Protein AF-0000000077148939 (afdb_homodimer)

Solvent-accessible surface area (backbone atoms only — not comparable to full-atom values): 14780 Å² total; per-residue (Å²): 127,73,69,66,64,51,70,53,71,45,79,27,87,76,60,80,64,61,59,71,65,68,74,44,65,43,68,52,93,79,34,81,40,77,51,80,54,68,68,51,52,50,46,49,51,53,50,45,66,69,47,58,86,68,47,52,97,61,48,42,86,57,39,23,32,40,38,37,40,41,23,37,61,55,56,91,89,57,48,72,72,34,72,33,43,56,78,61,36,60,67,37,54,46,49,60,51,51,52,46,40,43,74,64,34,46,27,80,47,70,25,22,42,19,28,40,36,42,34,33,25,21,14,83,71,23,19,39,37,41,33,38,36,58,56,131,126,74,64,67,61,51,70,52,71,46,80,28,87,77,60,81,65,60,60,72,63,69,69,44,66,46,70,52,94,79,33,81,41,76,52,80,53,68,69,51,51,49,45,47,51,51,51,45,66,69,46,58,86,69,47,53,95,61,48,43,84,58,41,23,33,40,37,36,40,41,22,36,59,55,55,91,90,57,48,71,73,34,70,33,44,57,78,62,35,59,66,37,55,45,50,60,51,51,51,48,40,40,74,63,33,46,29,78,47,71,26,22,43,19,28,39,36,43,33,32,25,22,14,82,70,24,19,39,37,41,35,36,36,60,56,132

InterPro domains:
  IPR008822 Holliday junction resolvase RusA-like [PF05866] (16-133)
  IPR036614 Holliday junction resolvase RusA-like superfamily [G3DSA:3.30.1330.70] (5-136)
  IPR036614 Holliday junction resolvase RusA-like superfamily [SSF103084] (6-135)

Organism: Ruminiclostridium cellulolyticum (strain ATCC 35319 / DSM 5812 / JCM 6584 / H10) (NCBI:txid394503)

Structure (mmCIF, N/CA/C/O backbone):
data_AF-0000000077148939-model_v1
#
loop_
_entity.id
_entity.type
_entity.pdbx_description
1 polymer 'Endodeoxyribonuclease RusA'
#
loop_
_atom_site.group_PDB
_atom_site.id
_atom_site.type_symbol
_atom_site.label_atom_id
_atom_site.label_alt_id
_atom_site.label_comp_id
_atom_site.label_asym_id
_atom_site.label_entity_id
_atom_site.label_seq_id
_atom_site.pdbx_PDB_ins_code
_atom_site.Cartn_x
_atom_site.Cartn_y
_atom_site.Cartn_z
_atom_site.occupancy
_atom_site.B_iso_or_equiv
_atom_site.auth_seq_id
_atom_site.auth_comp_id
_atom_site.auth_asym_id
_atom_site.auth_atom_id
_atom_site.pdbx_PDB_model_num
ATOM 1 N N . MET A 1 1 ? -15.375 -11.227 -22.984 1 35.09 1 MET A N 1
ATOM 2 C CA . MET A 1 1 ? -16.062 -10.875 -21.734 1 35.09 1 MET A CA 1
ATOM 3 C C . MET A 1 1 ? -15.625 -9.5 -21.25 1 35.09 1 MET A C 1
ATOM 5 O O . MET A 1 1 ? -14.445 -9.156 -21.328 1 35.09 1 MET A O 1
ATOM 9 N N . PHE A 1 2 ? -16.391 -8.539 -21.219 1 43.72 2 PHE A N 1
ATOM 10 C CA . PHE A 1 2 ? -16.062 -7.156 -20.891 1 43.72 2 PHE A CA 1
ATOM 11 C C . PHE A 1 2 ? -15.289 -7.09 -19.562 1 43.72 2 PHE A C 1
ATOM 13 O O . PHE A 1 2 ? -15.555 -7.867 -18.656 1 43.72 2 PHE A O 1
ATOM 20 N N . PRO A 1 3 ? -14.102 -6.52 -19.672 1 55.78 3 PRO A N 1
ATOM 21 C CA . PRO A 1 3 ? -13.398 -6.535 -18.391 1 55.78 3 PRO A CA 1
ATOM 22 C C . PRO A 1 3 ? -14.305 -6.211 -17.219 1 55.78 3 PRO A C 1
ATOM 24 O O . PRO A 1 3 ? -15.086 -5.254 -17.281 1 55.78 3 PRO A O 1
ATOM 27 N N . VAL A 1 4 ? -14.781 -7.203 -16.469 1 59.09 4 VAL A N 1
ATOM 28 C CA . VAL A 1 4 ? -15.602 -6.957 -15.281 1 59.09 4 VAL A CA 1
ATOM 29 C C . VAL A 1 4 ? -14.992 -5.832 -14.453 1 59.09 4 VAL A C 1
ATOM 31 O O . VAL A 1 4 ? -13.812 -5.875 -14.102 1 59.09 4 VAL A O 1
ATOM 34 N N . LYS A 1 5 ? -15.57 -4.633 -14.633 1 85.69 5 LYS A N 1
ATOM 35 C CA . LYS A 1 5 ? -15.109 -3.496 -13.844 1 85.69 5 LYS A CA 1
ATOM 36 C C . LYS A 1 5 ? -16.078 -3.199 -12.695 1 85.69 5 LYS A C 1
ATOM 38 O O . LYS A 1 5 ? -17.297 -3.211 -12.883 1 85.69 5 LYS A O 1
ATOM 43 N N . THR A 1 6 ? -15.633 -3.338 -11.453 1 92.88 6 THR A N 1
ATOM 44 C CA . THR A 1 6 ? -16.328 -2.885 -10.25 1 92.88 6 THR A CA 1
ATOM 45 C C . THR A 1 6 ? -15.898 -1.469 -9.875 1 92.88 6 THR A C 1
ATOM 47 O O . THR A 1 6 ? -14.703 -1.204 -9.703 1 92.88 6 THR A O 1
ATOM 50 N N . GLU A 1 7 ? -16.875 -0.587 -9.914 1 96.56 7 GLU A N 1
ATOM 51 C CA . GLU A 1 7 ? -16.562 0.793 -9.555 1 96.56 7 GLU A CA 1
ATOM 52 C C . GLU A 1 7 ? -17.703 1.414 -8.742 1 96.56 7 GLU A C 1
ATOM 54 O O . GLU A 1 7 ? -18.875 1.328 -9.133 1 96.56 7 GLU A O 1
ATOM 59 N N . PHE A 1 8 ? -17.344 1.984 -7.633 1 97.81 8 PHE A N 1
ATOM 60 C CA . PHE A 1 8 ? -18.359 2.6 -6.789 1 97.81 8 PHE A CA 1
ATOM 61 C C . PHE A 1 8 ? -17.734 3.59 -5.816 1 97.81 8 PHE A C 1
ATOM 63 O O . PHE A 1 8 ? -16.516 3.631 -5.668 1 97.81 8 PHE A O 1
ATOM 70 N N . PHE A 1 9 ? -18.594 4.43 -5.258 1 97.75 9 PHE A N 1
ATOM 71 C CA . PHE A 1 9 ? -18.219 5.375 -4.211 1 97.75 9 PHE A CA 1
ATOM 72 C C . PHE A 1 9 ? -18.969 5.074 -2.92 1 97.75 9 PHE A C 1
ATOM 74 O O . PHE A 1 9 ? -20.188 4.887 -2.932 1 97.75 9 PHE A O 1
ATOM 81 N N . LEU A 1 10 ? -18.234 4.977 -1.835 1 97.19 10 LEU A N 1
ATOM 82 C CA . LEU A 1 10 ? -18.797 4.797 -0.499 1 97.19 10 LEU A CA 1
ATOM 83 C C . LEU A 1 10 ? -18.828 6.117 0.258 1 97.19 10 LEU A C 1
ATOM 85 O O . LEU A 1 10 ? -17.844 6.516 0.88 1 97.19 10 LEU A O 1
ATOM 89 N N . PRO A 1 11 ? -20.031 6.762 0.153 1 95.31 11 PRO A N 1
ATOM 90 C CA . PRO A 1 11 ? -20.094 7.957 0.996 1 95.31 11 PRO A CA 1
ATOM 91 C C . PRO A 1 11 ? -19.969 7.637 2.484 1 95.31 11 PRO A C 1
ATOM 93 O O . PRO A 1 11 ? -20.562 6.668 2.963 1 95.31 11 PRO A O 1
ATOM 96 N N . MET A 1 12 ? -19.125 8.336 3.158 1 93.75 12 MET A N 1
ATOM 97 C CA . MET A 1 12 ? -18.875 8.156 4.586 1 93.75 12 MET A CA 1
ATOM 98 C C . MET A 1 12 ? -18.5 9.477 5.25 1 93.75 12 MET A C 1
ATOM 100 O O . MET A 1 12 ? -17.469 10.07 4.918 1 93.75 12 MET A O 1
ATOM 104 N N . LYS A 1 13 ? -19.281 9.789 6.195 1 89.38 13 LYS A N 1
ATOM 105 C CA . LYS A 1 13 ? -18.953 11.039 6.879 1 89.38 13 LYS A CA 1
ATOM 106 C C . LYS A 1 13 ? -17.625 10.945 7.617 1 89.38 13 LYS A C 1
ATOM 108 O O . LYS A 1 13 ? -16.812 11.867 7.562 1 89.38 13 LYS A O 1
ATOM 113 N N . LYS A 1 14 ? -17.469 9.875 8.305 1 92.06 14 LYS A N 1
ATOM 114 C CA . LYS A 1 14 ? -16.203 9.625 9.008 1 92.06 14 LYS A CA 1
ATOM 115 C C . LYS A 1 14 ? -15.422 8.508 8.336 1 92.06 14 LYS A C 1
ATOM 117 O O . LYS A 1 14 ? -15.695 7.328 8.555 1 92.06 14 LYS A O 1
ATOM 122 N N . VAL A 1 15 ? -14.445 8.867 7.543 1 93.62 15 VAL A N 1
ATOM 123 C CA . VAL A 1 15 ? -13.578 7.914 6.859 1 93.62 15 VAL A CA 1
ATOM 124 C C . VAL A 1 15 ? -12.609 7.281 7.859 1 93.62 15 VAL A C 1
ATOM 126 O O . VAL A 1 15 ? -11.984 7.98 8.656 1 93.62 15 VAL A O 1
ATOM 129 N N . PRO A 1 16 ? -12.523 5.984 7.852 1 89.56 16 PRO A N 1
ATOM 130 C CA . PRO A 1 16 ? -11.625 5.336 8.812 1 89.56 16 PRO A CA 1
ATOM 131 C C . PRO A 1 16 ? -10.18 5.793 8.672 1 89.56 16 PRO A C 1
ATOM 133 O O . PRO A 1 16 ? -9.688 5.961 7.551 1 89.56 16 PRO A O 1
ATOM 136 N N . THR A 1 17 ? -9.531 6.027 9.781 1 85.69 17 THR A N 1
ATOM 137 C CA . THR A 1 17 ? -8.133 6.465 9.812 1 85.69 17 THR A CA 1
ATOM 138 C C . THR A 1 17 ? -7.289 5.504 10.641 1 85.69 17 THR A C 1
ATOM 140 O O . THR A 1 17 ? -6.152 5.824 10.992 1 85.69 17 THR A O 1
ATOM 143 N N . VAL A 1 18 ? -7.723 4.355 10.883 1 75.62 18 VAL A N 1
ATOM 144 C CA . VAL A 1 18 ? -7.055 3.447 11.805 1 75.62 18 VAL A CA 1
ATOM 145 C C . VAL A 1 18 ? -5.727 2.984 11.211 1 75.62 18 VAL A C 1
ATOM 147 O O . VAL A 1 18 ? -5.602 2.846 9.992 1 75.62 18 VAL A O 1
ATOM 150 N N . THR A 1 19 ? -4.801 3.045 12.016 1 70.19 19 THR A N 1
ATOM 151 C CA . THR A 1 19 ? -3.461 2.568 11.695 1 70.19 19 THR A CA 1
ATOM 152 C C . THR A 1 19 ? -3.256 1.145 12.203 1 70.19 19 THR A C 1
ATOM 154 O O . THR A 1 19 ? -3.842 0.751 13.219 1 70.19 19 THR A O 1
ATOM 157 N N . HIS A 1 20 ? -2.865 0.444 11.18 1 60.31 20 HIS A N 1
ATOM 158 C CA . HIS A 1 20 ? -2.535 -0.903 11.633 1 60.31 20 HIS A CA 1
ATOM 159 C C . HIS A 1 20 ? -1.427 -0.876 12.68 1 60.31 20 HIS A C 1
ATOM 161 O O . HIS A 1 20 ? -0.279 -0.552 12.367 1 60.31 20 HIS A O 1
ATOM 167 N N . GLN A 1 21 ? -2.004 -0.172 13.898 1 56.34 21 GLN A N 1
ATOM 168 C CA . GLN A 1 21 ? -0.976 -0.317 14.922 1 56.34 21 GLN A CA 1
ATOM 169 C C . GLN A 1 21 ? -0.432 -1.743 14.961 1 56.34 21 GLN A C 1
ATOM 171 O O . GLN A 1 21 ? -1.2 -2.707 14.938 1 56.34 21 GLN A O 1
ATOM 176 N N . GLU A 1 22 ? 0.703 -1.97 14.242 1 54.03 22 GLU A N 1
ATOM 177 C CA . GLU A 1 22 ? 1.223 -3.332 14.32 1 54.03 22 GLU A CA 1
ATOM 178 C C . GLU A 1 22 ? 0.602 -4.094 15.492 1 54.03 22 GLU A C 1
ATOM 180 O O . GLU A 1 22 ? 0.014 -3.486 16.391 1 54.03 22 GLU A O 1
ATOM 185 N N . LYS A 1 23 ? 1.243 -4.977 16.344 1 53.66 23 LYS A N 1
ATOM 186 C CA . LYS A 1 23 ? 0.92 -6.09 17.219 1 53.66 23 LYS A CA 1
ATOM 187 C C . LYS A 1 23 ? 0.614 -5.598 18.641 1 53.66 23 LYS A C 1
ATOM 189 O O . LYS A 1 23 ? 1.429 -4.906 19.25 1 53.66 23 LYS A O 1
ATOM 194 N N . GLN A 1 24 ? -0.869 -5.203 18.734 1 73.5 24 GLN A N 1
ATOM 195 C CA . GLN A 1 24 ? -1.046 -5.211 20.188 1 73.5 24 GLN A CA 1
ATOM 196 C C . GLN A 1 24 ? -0.757 -6.59 20.766 1 73.5 24 GLN A C 1
ATOM 198 O O . GLN A 1 24 ? -1.241 -7.602 20.25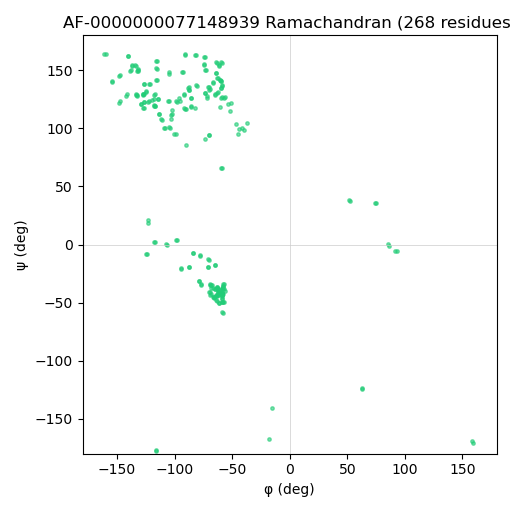 1 73.5 24 GLN A O 1
ATOM 203 N N . VAL A 1 25 ? 0.236 -6.488 21.578 1 80.38 25 VAL A N 1
ATOM 204 C CA . VAL A 1 25 ? 0.675 -7.754 22.156 1 80.38 25 VAL A CA 1
ATOM 205 C C . VAL A 1 25 ? 0.618 -7.672 23.688 1 80.38 25 VAL A C 1
ATOM 207 O O . VAL A 1 25 ? 0.997 -6.656 24.266 1 80.38 25 VAL A O 1
ATOM 210 N N . LYS A 1 26 ? -0.094 -8.539 24.297 1 81.94 26 LYS A N 1
ATOM 211 C CA . LYS A 1 26 ? -0.053 -8.711 25.734 1 81.94 26 LYS A CA 1
ATOM 212 C C . LYS A 1 26 ? 0.502 -10.086 26.125 1 81.94 26 LYS A C 1
ATOM 214 O O . LYS A 1 26 ? 0.492 -11.008 25.297 1 81.94 26 LYS A O 1
ATOM 219 N N . VAL A 1 27 ? 1.123 -10.078 27.312 1 85.31 27 VAL A N 1
ATOM 220 C CA . VAL A 1 27 ? 1.643 -11.352 27.781 1 85.31 27 VAL A CA 1
ATOM 221 C C . VAL A 1 27 ? 0.582 -12.062 28.609 1 85.31 27 VAL A C 1
ATOM 223 O O . VAL A 1 27 ? 0.079 -11.508 29.594 1 85.31 27 VAL A O 1
ATOM 226 N N . VAL A 1 28 ? 0.206 -13.18 28.062 1 89.25 28 VAL A N 1
ATOM 227 C CA . VAL A 1 28 ? -0.736 -14.016 28.797 1 89.25 28 VAL A CA 1
ATOM 228 C C . VAL A 1 28 ? -0.088 -15.359 29.125 1 89.25 28 VAL A C 1
ATOM 230 O O . VAL A 1 28 ? 0.243 -16.125 28.219 1 89.25 28 VAL A O 1
ATOM 233 N N . ASN A 1 29 ? -0.046 -15.508 30.359 1 90.81 29 ASN A N 1
ATOM 234 C CA . ASN A 1 29 ? 0.57 -16.75 30.797 1 90.81 29 ASN A CA 1
ATOM 235 C C . ASN A 1 29 ? 1.948 -16.953 30.172 1 90.81 29 ASN A C 1
ATOM 237 O O . ASN A 1 29 ? 2.25 -18.031 29.656 1 90.81 29 ASN A O 1
ATOM 241 N N . GLY A 1 30 ? 2.686 -15.977 30.016 1 85.19 30 GLY A N 1
ATOM 242 C CA . GLY A 1 30 ? 4.07 -16.031 29.562 1 85.19 30 GLY A CA 1
ATOM 243 C C . GLY A 1 30 ? 4.211 -16.062 28.062 1 85.19 30 GLY A C 1
ATOM 244 O O . GLY A 1 30 ? 5.324 -16.156 27.531 1 85.19 30 GLY A O 1
ATOM 245 N N . LYS A 1 31 ? 3.076 -16.031 27.484 1 87.62 31 LYS A N 1
ATOM 246 C CA . LYS A 1 31 ? 3.117 -16.094 26.031 1 87.62 31 LYS A CA 1
ATOM 247 C C . LYS A 1 31 ? 2.562 -14.812 25.422 1 87.62 31 LYS A C 1
ATOM 249 O O . LYS A 1 31 ? 1.593 -14.242 25.922 1 87.62 31 LYS A O 1
ATOM 254 N N . PRO A 1 32 ? 3.189 -14.406 24.375 1 82.88 32 PRO A N 1
ATOM 255 C CA . PRO A 1 32 ? 2.643 -13.219 23.703 1 82.88 32 PRO A CA 1
ATOM 256 C C . PRO A 1 32 ? 1.335 -13.508 22.969 1 82.88 32 PRO A C 1
ATOM 258 O O . PRO A 1 32 ? 1.234 -14.508 22.25 1 82.88 32 PRO A O 1
ATOM 261 N N . VAL A 1 33 ? 0.344 -12.711 23.297 1 82.62 33 VAL A N 1
ATOM 262 C CA . VAL A 1 33 ? -0.95 -12.852 22.625 1 82.62 33 VAL A CA 1
ATOM 263 C C . VAL A 1 33 ? -1.293 -11.57 21.875 1 82.62 33 VAL A C 1
ATOM 265 O O . VAL A 1 33 ? -1.323 -10.484 22.469 1 82.62 33 VAL A O 1
ATOM 268 N N . PHE A 1 34 ? -1.548 -11.844 20.547 1 81.12 34 PHE A N 1
ATOM 269 C CA . PHE A 1 34 ? -1.912 -10.711 19.703 1 81.12 34 PHE A CA 1
ATOM 270 C C . PHE A 1 34 ? -3.416 -10.461 19.75 1 81.12 34 PHE A C 1
ATOM 272 O O . PHE A 1 34 ? -4.203 -11.414 19.766 1 81.12 34 PHE A O 1
ATOM 279 N N . TYR A 1 35 ? -3.736 -9.109 19.891 1 83.75 35 TYR A N 1
ATOM 280 C CA . TYR A 1 35 ? -5.156 -8.781 19.844 1 83.75 35 TYR A CA 1
ATOM 281 C C . TYR A 1 35 ? -5.398 -7.516 19.031 1 83.75 35 TYR A C 1
ATOM 283 O O . TYR A 1 35 ? -4.516 -6.66 18.938 1 83.75 35 TYR A O 1
ATOM 291 N N . GLU A 1 36 ? -6.59 -7.434 18.375 1 83.5 36 GLU A N 1
ATOM 292 C CA . GLU A 1 36 ? -6.992 -6.258 17.609 1 83.5 36 GLU A CA 1
ATOM 293 C C . GLU A 1 36 ? -7.648 -5.211 18.5 1 83.5 36 GLU A C 1
ATOM 295 O O . GLU A 1 36 ? -8.594 -5.516 19.234 1 83.5 36 GLU A O 1
ATOM 300 N N . PRO A 1 37 ? -7.121 -4.062 18.422 1 85.94 37 PRO A N 1
ATOM 301 C CA . PRO A 1 37 ? -7.766 -2.996 19.203 1 85.94 37 PRO A CA 1
ATOM 302 C C . PRO A 1 37 ? -9.211 -2.746 18.766 1 85.94 37 PRO A C 1
ATOM 304 O O . PRO A 1 37 ? -9.578 -3.033 17.625 1 85.94 37 PRO A O 1
ATOM 307 N N . ASP A 1 38 ? -10 -2.232 19.734 1 87.75 38 ASP A N 1
ATOM 308 C CA . ASP A 1 38 ? -11.422 -2.008 19.484 1 87.75 38 ASP A CA 1
ATOM 309 C C . ASP A 1 38 ? -11.641 -1.057 18.312 1 87.75 38 ASP A C 1
ATOM 311 O O . ASP A 1 38 ? -12.57 -1.235 17.531 1 87.75 38 ASP A O 1
ATOM 315 N N . LYS A 1 39 ? -10.797 -0.073 18.203 1 88.12 39 LYS A N 1
ATOM 316 C CA . LYS A 1 39 ? -10.938 0.888 17.125 1 88.12 39 LYS A CA 1
ATOM 317 C C . LYS A 1 39 ? -10.758 0.213 15.766 1 88.12 39 LYS A C 1
ATOM 319 O O . LYS A 1 39 ? -11.445 0.556 14.797 1 88.12 39 LYS A O 1
ATOM 324 N N . LEU A 1 40 ? -9.883 -0.691 15.742 1 89.75 40 LEU A N 1
ATOM 325 C CA . LEU A 1 40 ? -9.633 -1.429 14.508 1 89.75 40 LEU A CA 1
ATOM 326 C C . LEU A 1 40 ? -10.82 -2.328 14.172 1 89.75 40 LEU A C 1
ATOM 328 O O . LEU A 1 40 ? -11.227 -2.406 13.008 1 89.75 40 LEU A O 1
ATOM 332 N N . LYS A 1 41 ? -11.305 -2.949 15.125 1 91.19 41 LYS A N 1
ATOM 333 C CA . LYS A 1 41 ? -12.484 -3.791 14.938 1 91.19 41 LYS A CA 1
ATOM 334 C C . LYS A 1 41 ? -13.664 -2.977 14.406 1 91.19 41 LYS A C 1
ATOM 336 O O . LYS A 1 41 ? -14.383 -3.43 13.516 1 91.19 41 LYS A O 1
ATOM 341 N N . ALA A 1 42 ? -13.812 -1.893 14.961 1 92.81 42 ALA A N 1
ATOM 342 C CA . ALA A 1 42 ? -14.914 -1.023 14.547 1 92.81 42 ALA A CA 1
ATOM 343 C C . ALA A 1 42 ? -14.734 -0.566 13.102 1 92.81 42 ALA A C 1
ATOM 345 O O . ALA A 1 42 ? -15.695 -0.524 12.328 1 92.81 42 ALA A O 1
ATOM 346 N N . ALA A 1 43 ? -13.547 -0.178 12.711 1 93.12 43 ALA A N 1
ATOM 347 C CA . ALA A 1 43 ? -13.25 0.229 11.336 1 93.12 43 ALA A CA 1
ATOM 348 C C . ALA A 1 43 ? -13.516 -0.91 10.359 1 93.12 43 ALA A C 1
ATOM 350 O O . ALA A 1 43 ? -14.078 -0.695 9.289 1 93.12 43 ALA A O 1
ATOM 351 N N . ARG A 1 44 ? -13.117 -2.053 10.812 1 94.44 44 ARG A N 1
ATOM 352 C CA . ARG A 1 44 ? -13.359 -3.236 10 1 94.44 44 ARG A CA 1
ATOM 353 C C . ARG A 1 44 ? -14.852 -3.455 9.781 1 94.44 44 ARG A C 1
ATOM 355 O O . ARG A 1 44 ? -15.297 -3.656 8.648 1 94.44 44 ARG A O 1
ATOM 362 N N . ALA A 1 45 ? -15.555 -3.426 10.859 1 95.44 45 ALA A N 1
ATOM 363 C CA . ALA A 1 45 ? -17 -3.637 10.789 1 95.44 45 ALA A CA 1
ATOM 364 C C . ALA A 1 45 ? -17.656 -2.598 9.891 1 95.44 45 ALA A C 1
ATOM 366 O O . ALA A 1 45 ? -18.547 -2.926 9.094 1 95.44 45 ALA A O 1
ATOM 367 N N . LYS A 1 46 ? -17.25 -1.428 9.992 1 95.31 46 LYS A N 1
ATOM 368 C CA . LYS A 1 46 ? -17.812 -0.342 9.188 1 95.31 46 LYS A CA 1
ATOM 369 C C . LYS A 1 46 ? -17.531 -0.572 7.703 1 95.31 46 LYS A C 1
ATOM 371 O O . LYS A 1 46 ? -18.453 -0.455 6.879 1 95.31 46 LYS A O 1
ATOM 376 N N . LEU A 1 47 ? -16.328 -0.887 7.363 1 96.38 47 LEU A N 1
ATOM 377 C CA . LEU A 1 47 ? -15.977 -1.146 5.969 1 96.38 47 LEU A CA 1
ATOM 378 C C . LEU A 1 47 ? -16.75 -2.344 5.426 1 96.38 47 LEU A C 1
ATOM 380 O O . LEU A 1 47 ? -17.25 -2.307 4.301 1 96.38 47 LEU A O 1
ATOM 384 N N . GLN A 1 48 ? -16.812 -3.346 6.27 1 97.31 48 GLN A N 1
ATOM 385 C CA . GLN A 1 48 ? -17.531 -4.543 5.848 1 97.31 48 GLN A CA 1
ATOM 386 C C . GLN A 1 48 ? -18.984 -4.215 5.504 1 97.31 48 GLN A C 1
ATOM 388 O O . GLN A 1 48 ? -19.5 -4.645 4.469 1 97.31 48 GLN A O 1
ATOM 393 N N . ALA A 1 49 ? -19.594 -3.473 6.363 1 96.75 49 ALA A N 1
ATOM 394 C CA . ALA A 1 49 ? -21 -3.129 6.172 1 96.75 49 ALA A CA 1
ATOM 395 C C . ALA A 1 49 ? -21.203 -2.322 4.895 1 96.75 49 ALA A C 1
ATOM 397 O O . ALA A 1 49 ? -22.156 -2.561 4.145 1 96.75 49 ALA A O 1
ATOM 398 N N . HIS A 1 50 ? -20.328 -1.441 4.57 1 96.38 50 HIS A N 1
ATOM 399 C CA . HIS A 1 50 ? -20.469 -0.558 3.418 1 96.38 50 HIS A CA 1
ATOM 400 C C . HIS A 1 50 ? -20.125 -1.282 2.123 1 96.38 50 HIS A C 1
ATOM 402 O O . HIS A 1 50 ? -20.672 -0.984 1.067 1 96.38 50 HIS A O 1
ATOM 408 N N . LEU A 1 51 ? -19.219 -2.227 2.18 1 97.44 51 LEU A N 1
ATOM 409 C CA . LEU A 1 51 ? -18.688 -2.869 0.984 1 97.44 51 LEU A CA 1
ATOM 410 C C . LEU A 1 51 ? -19.547 -4.055 0.57 1 97.44 51 LEU A C 1
ATOM 412 O O . LEU A 1 51 ? -19.5 -4.496 -0.58 1 97.44 5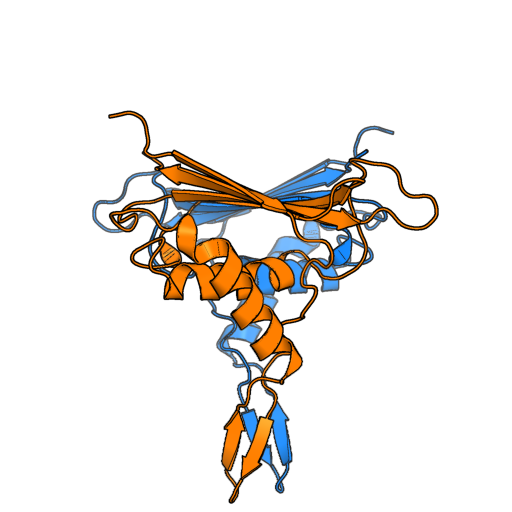1 LEU A O 1
ATOM 416 N N . ALA A 1 52 ? -20.328 -4.574 1.437 1 96.88 52 ALA A N 1
ATOM 417 C CA . ALA A 1 52 ? -21.047 -5.84 1.261 1 96.88 52 ALA A CA 1
ATOM 418 C C . ALA A 1 52 ? -21.906 -5.816 0.006 1 96.88 52 ALA A C 1
ATOM 420 O O . ALA A 1 52 ? -21.984 -6.801 -0.729 1 96.88 52 ALA A O 1
ATOM 421 N N . LYS A 1 53 ? -22.531 -4.746 -0.276 1 95.69 53 LYS A N 1
ATOM 422 C CA . LYS A 1 53 ? -23.5 -4.68 -1.367 1 95.69 53 LYS A CA 1
ATOM 423 C C . LYS A 1 53 ? -22.797 -4.59 -2.719 1 95.69 53 LYS A C 1
ATOM 425 O O . LYS A 1 53 ? -23.438 -4.719 -3.766 1 95.69 53 LYS A O 1
ATOM 430 N N . TYR A 1 54 ? -21.531 -4.398 -2.717 1 96.69 54 TYR A N 1
ATOM 431 C CA . TYR A 1 54 ? -20.812 -4.207 -3.971 1 96.69 54 TYR A CA 1
ATOM 432 C C . TYR A 1 54 ? -19.984 -5.441 -4.316 1 96.69 54 TYR A C 1
ATOM 434 O O . TYR A 1 54 ? -19.266 -5.449 -5.316 1 96.69 54 TYR A O 1
ATOM 442 N N . VAL A 1 55 ? -20.031 -6.438 -3.482 1 96.44 55 VAL A N 1
ATOM 443 C CA . VAL A 1 55 ? -19.281 -7.664 -3.729 1 96.44 55 VAL A CA 1
ATOM 444 C C . VAL A 1 55 ? -19.719 -8.281 -5.055 1 96.44 55 VAL A C 1
ATOM 446 O O . VAL A 1 55 ? -20.922 -8.445 -5.305 1 96.44 55 VAL A O 1
ATOM 449 N N . PRO A 1 56 ? -18.797 -8.547 -5.922 1 95.62 56 PRO A N 1
ATOM 450 C CA . PRO A 1 56 ? -19.188 -9.164 -7.191 1 95.62 56 PRO A CA 1
ATOM 451 C C . PRO A 1 56 ? -19.781 -10.562 -7.012 1 95.62 56 PRO A C 1
ATOM 453 O O . PRO A 1 56 ? -19.516 -11.227 -6.008 1 95.62 56 PRO A O 1
ATOM 456 N N . ASP A 1 57 ? -20.562 -10.984 -7.992 1 94.56 57 ASP A N 1
ATOM 457 C CA . ASP A 1 57 ? -21.188 -12.305 -7.953 1 94.56 57 ASP A CA 1
ATOM 458 C C . ASP A 1 57 ? -20.125 -13.398 -7.859 1 94.56 57 ASP A C 1
ATOM 460 O O . ASP A 1 57 ? -20.281 -14.375 -7.121 1 94.56 57 ASP A O 1
ATOM 464 N N . LYS A 1 58 ? -19.078 -13.195 -8.648 1 95.62 58 LYS A N 1
ATOM 465 C CA . LYS A 1 58 ? -17.922 -14.086 -8.586 1 95.62 58 LYS A CA 1
ATOM 466 C C . LYS A 1 58 ? -16.656 -13.312 -8.273 1 95.62 58 LYS A C 1
ATOM 468 O O . LYS A 1 58 ? -16.422 -12.227 -8.82 1 95.62 58 LYS A O 1
ATOM 473 N N . PRO A 1 59 ? -15.82 -13.898 -7.398 1 97.12 59 PRO A N 1
ATOM 474 C CA . PRO A 1 59 ? -14.555 -13.219 -7.113 1 97.12 59 PRO A CA 1
ATOM 475 C C . PRO A 1 59 ? -13.648 -13.125 -8.336 1 97.12 59 PRO A C 1
ATOM 477 O O . PRO A 1 59 ? -13.734 -13.969 -9.234 1 97.12 59 PRO A O 1
ATOM 480 N N . TYR A 1 60 ? -12.922 -12.102 -8.391 1 96.88 60 TYR A N 1
ATOM 481 C CA . TYR A 1 60 ? -11.883 -12.023 -9.406 1 96.88 60 TYR A CA 1
ATOM 482 C C . TYR A 1 60 ? -10.875 -13.156 -9.234 1 96.88 60 TYR A C 1
ATOM 484 O O . TYR A 1 60 ? -10.5 -13.5 -8.117 1 96.88 60 TYR A O 1
ATOM 492 N N . THR A 1 61 ? -10.398 -13.727 -10.336 1 96.62 61 THR A N 1
ATOM 493 C CA . THR A 1 61 ? -9.484 -14.867 -10.25 1 96.62 61 THR A CA 1
ATOM 494 C C . THR A 1 61 ? -8.188 -14.578 -11 1 96.62 61 THR A C 1
ATOM 496 O O . THR A 1 61 ? -7.254 -15.383 -10.969 1 96.62 61 THR A O 1
ATOM 499 N N . GLY A 1 62 ? -8.07 -13.508 -11.734 1 96.31 62 GLY A N 1
ATOM 500 C CA . GLY A 1 62 ? -6.871 -13.07 -12.438 1 96.31 62 GLY A CA 1
ATOM 501 C C . GLY A 1 62 ? -6.332 -11.75 -11.93 1 96.31 62 GLY A C 1
ATOM 502 O O . GLY A 1 62 ? -6.84 -11.203 -10.945 1 96.31 62 GLY A O 1
ATOM 503 N N . PRO A 1 63 ? -5.324 -11.305 -12.547 1 97.44 63 PRO A N 1
ATOM 504 C CA . PRO A 1 63 ? -4.734 -10.039 -12.102 1 97.44 63 PRO A CA 1
ATOM 505 C C . PRO A 1 63 ? -5.719 -8.875 -12.172 1 97.44 63 PRO A C 1
ATOM 507 O O . PRO A 1 63 ? -6.496 -8.773 -13.125 1 97.44 63 PRO A O 1
ATOM 510 N N . VAL A 1 64 ? -5.652 -8.023 -11.156 1 98.12 64 VAL A N 1
ATOM 511 C CA . VAL A 1 64 ? -6.547 -6.871 -11.156 1 98.12 64 VAL A CA 1
ATOM 512 C C . VAL A 1 64 ? -5.762 -5.613 -10.797 1 98.12 64 VAL A C 1
ATOM 514 O O . VAL A 1 64 ? -4.695 -5.691 -10.18 1 98.12 64 VAL A O 1
ATOM 517 N N . ARG A 1 65 ? -6.301 -4.535 -11.273 1 98.31 65 ARG A N 1
ATOM 518 C CA . ARG A 1 65 ? -5.93 -3.219 -10.766 1 98.31 65 ARG A CA 1
ATOM 519 C C . ARG A 1 65 ? -6.949 -2.721 -9.742 1 98.31 65 ARG A C 1
ATOM 521 O O . ARG A 1 65 ? -8.148 -2.697 -10.023 1 98.31 65 ARG A O 1
ATOM 528 N N . LEU A 1 66 ? -6.477 -2.414 -8.57 1 98.38 66 LEU A N 1
ATOM 529 C CA . LEU A 1 66 ? -7.293 -1.781 -7.539 1 98.38 66 LEU A CA 1
ATOM 530 C C . LEU A 1 66 ? -6.973 -0.294 -7.43 1 98.38 66 LEU A C 1
ATOM 532 O O . LEU A 1 66 ? -5.863 0.08 -7.039 1 98.38 66 LEU A O 1
ATOM 536 N N . MET A 1 67 ? -7.875 0.563 -7.801 1 98.56 67 MET A N 1
ATOM 537 C CA . MET A 1 67 ? -7.75 2.006 -7.613 1 98.56 67 MET A CA 1
ATOM 538 C C . MET A 1 67 ? -8.641 2.484 -6.469 1 98.56 67 MET A C 1
ATOM 540 O O . MET A 1 67 ? -9.844 2.232 -6.469 1 98.56 67 MET A O 1
ATOM 544 N N . VAL A 1 68 ? -8.023 3.121 -5.504 1 98.5 68 VAL A N 1
ATOM 545 C CA . VAL A 1 68 ? -8.766 3.633 -4.359 1 98.5 68 VAL A CA 1
ATOM 546 C C . VAL A 1 68 ? -8.453 5.113 -4.156 1 98.5 68 VAL A C 1
ATOM 548 O O . VAL A 1 68 ? -7.281 5.512 -4.148 1 98.5 68 VAL A O 1
ATOM 551 N N . LYS A 1 69 ? -9.477 5.922 -4.043 1 98.62 69 LYS A N 1
ATOM 552 C CA . LYS A 1 69 ? -9.336 7.316 -3.629 1 98.62 69 LYS A CA 1
ATOM 553 C C . LYS A 1 69 ? -9.984 7.555 -2.27 1 98.62 69 LYS A C 1
ATOM 555 O O . LYS A 1 69 ? -11.203 7.402 -2.119 1 98.62 69 LYS A O 1
ATOM 560 N N . TRP A 1 70 ? -9.18 7.82 -1.33 1 98.25 70 TRP A N 1
ATOM 561 C CA . TRP A 1 70 ? -9.656 8.172 0.004 1 98.25 70 TRP A CA 1
ATOM 562 C C . TRP A 1 70 ? -9.953 9.664 0.102 1 98.25 70 TRP A C 1
ATOM 564 O O . TRP A 1 70 ? -9.047 10.492 -0.035 1 98.25 70 TRP A O 1
ATOM 574 N N . CYS A 1 71 ? -11.125 9.984 0.363 1 98.44 71 CYS A N 1
ATOM 575 C CA . CYS A 1 71 ? -11.562 11.375 0.428 1 98.44 71 CYS A CA 1
ATOM 576 C C . CYS A 1 71 ? -11.898 11.773 1.859 1 98.44 71 CYS A C 1
ATOM 578 O O . CYS A 1 71 ? -12.945 11.383 2.387 1 98.44 71 CYS A O 1
ATOM 580 N N . PHE A 1 72 ? -11.094 12.539 2.455 1 97.69 72 PHE A N 1
ATOM 581 C CA . PHE A 1 72 ? -11.297 13.031 3.814 1 97.69 72 PHE A CA 1
ATOM 582 C C . PHE A 1 72 ? -12.008 14.375 3.811 1 97.69 72 PHE A C 1
ATOM 584 O O . PHE A 1 72 ? -11.82 15.18 2.891 1 97.69 72 PHE A O 1
ATOM 591 N N . PRO A 1 73 ? -12.781 14.617 4.82 1 97.25 73 PRO A N 1
ATOM 592 C CA . PRO A 1 73 ? -13.484 15.898 4.828 1 97.25 73 PRO A CA 1
ATOM 593 C C . PRO A 1 73 ? -12.539 17.094 4.879 1 97.25 73 PRO A C 1
ATOM 595 O O . PRO A 1 73 ? -11.516 17.047 5.57 1 97.25 73 PRO A O 1
ATOM 598 N N . VAL A 1 74 ? -12.898 18.125 4.199 1 96.5 74 VAL A N 1
ATOM 599 C CA . VAL A 1 74 ? -12.102 19.344 4.145 1 96.5 74 VAL A CA 1
ATOM 600 C C . VAL A 1 74 ? -12.039 20 5.527 1 96.5 74 VAL A C 1
ATOM 602 O O . VAL A 1 74 ? -13.07 20.125 6.195 1 96.5 74 VAL A O 1
ATOM 605 N N . THR A 1 75 ? -10.891 20.312 5.98 1 93.88 75 THR A N 1
ATOM 606 C CA . THR A 1 75 ? -10.703 21.031 7.238 1 93.88 75 THR A CA 1
ATOM 607 C C . THR A 1 75 ? -9.727 22.203 7.055 1 93.88 75 THR A C 1
ATOM 609 O O . THR A 1 75 ? -8.891 22.172 6.148 1 93.88 75 THR A O 1
ATOM 612 N N . GLY A 1 76 ? -9.93 23.219 7.848 1 94.75 76 GLY A N 1
ATOM 613 C CA . GLY A 1 76 ? -9 24.344 7.844 1 94.75 76 GLY A CA 1
ATOM 614 C C . GLY A 1 76 ? -8.938 25.062 6.512 1 94.75 76 GLY A C 1
ATOM 615 O O . GLY A 1 76 ? -9.969 25.453 5.961 1 94.75 76 GLY A O 1
ATOM 616 N N . LYS A 1 77 ? -7.676 25.156 5.961 1 96.19 77 LYS A N 1
ATOM 617 C CA . LYS A 1 77 ? -7.438 25.953 4.762 1 96.19 77 LYS A CA 1
ATOM 618 C C . LYS A 1 77 ? -7.434 25.062 3.514 1 96.19 77 LYS A C 1
ATOM 620 O O . LYS A 1 77 ? -7.176 25.547 2.408 1 96.19 77 LYS A O 1
ATOM 625 N N . HIS A 1 78 ? -7.695 23.859 3.715 1 97 78 HIS A N 1
ATOM 626 C CA . HIS A 1 78 ? -7.633 22.938 2.578 1 97 78 HIS A CA 1
ATOM 627 C C . HIS A 1 78 ? -8.828 23.125 1.65 1 97 78 HIS A C 1
ATOM 629 O O . HIS A 1 78 ? -9.859 23.656 2.066 1 97 78 HIS A O 1
ATOM 635 N N . LYS A 1 79 ? -8.602 22.75 0.332 1 97.25 79 LYS A N 1
ATOM 636 C CA . LYS A 1 79 ? -9.641 22.891 -0.685 1 97.25 79 LYS A CA 1
ATOM 637 C C . LYS A 1 79 ? -10.078 21.516 -1.212 1 97.25 79 LYS A C 1
ATOM 639 O O . LYS A 1 79 ? -9.32 20.562 -1.147 1 97.25 79 LYS A O 1
ATOM 644 N N . ASN A 1 80 ? -11.266 21.516 -1.757 1 97.81 80 ASN A N 1
ATOM 645 C CA . ASN A 1 80 ? -11.781 20.297 -2.389 1 97.81 80 ASN A CA 1
ATOM 646 C C . ASN A 1 80 ? -10.852 19.812 -3.49 1 97.81 80 ASN A C 1
ATOM 648 O O . ASN A 1 80 ? -10.477 20.562 -4.387 1 97.81 80 ASN A O 1
ATOM 652 N N . GLY A 1 81 ? -10.453 18.547 -3.396 1 97.5 81 GLY A N 1
ATOM 653 C CA . GLY A 1 81 ? -9.625 17.953 -4.43 1 97.5 81 GLY A CA 1
ATOM 654 C C . GLY A 1 81 ? -8.141 18.062 -4.141 1 97.5 81 GLY A C 1
ATOM 655 O O . GLY A 1 81 ? -7.312 17.531 -4.887 1 97.5 81 GLY A O 1
ATOM 656 N N . GLU A 1 82 ? -7.867 18.812 -3.029 1 98.12 82 GLU A N 1
ATOM 657 C CA . GLU A 1 82 ? -6.469 18.953 -2.643 1 98.12 82 GLU A CA 1
ATOM 658 C C . GLU A 1 82 ? -5.906 17.641 -2.104 1 98.12 82 GLU A C 1
ATOM 660 O O . GLU A 1 82 ? -6.57 16.953 -1.329 1 98.12 82 GLU A O 1
ATOM 665 N N . TYR A 1 83 ? -4.672 17.297 -2.57 1 98.38 83 TYR A N 1
ATOM 666 C CA . TYR A 1 83 ? -4.012 16.125 -2.016 1 98.38 83 TYR A CA 1
ATOM 667 C C . TYR A 1 83 ? -3.803 16.266 -0.513 1 98.38 83 TYR A C 1
ATOM 669 O O . TYR A 1 83 ? -3.422 17.344 -0.037 1 98.38 83 TYR A O 1
ATOM 677 N N . LYS A 1 84 ? -4.109 15.227 0.179 1 97.62 84 LYS A N 1
ATOM 678 C CA . LYS A 1 84 ? -3.91 15.211 1.625 1 97.62 84 LYS A CA 1
ATOM 679 C C . LYS A 1 84 ? -2.537 14.648 1.985 1 97.62 84 LYS A C 1
ATOM 681 O O . LYS A 1 84 ? -2.166 13.562 1.534 1 97.62 84 LYS A O 1
ATOM 686 N N . THR A 1 85 ? -1.804 15.344 2.787 1 96.81 85 THR A N 1
ATOM 687 C CA . THR A 1 85 ? -0.434 14.945 3.086 1 96.81 85 THR A CA 1
ATOM 688 C C . THR A 1 85 ? -0.275 14.625 4.57 1 96.81 85 THR A C 1
ATOM 690 O O . THR A 1 85 ? 0.833 14.352 5.035 1 96.81 85 THR A O 1
ATOM 693 N N . SER A 1 86 ? -1.323 14.711 5.301 1 95.06 86 SER A N 1
ATOM 694 C CA . SER A 1 86 ? -1.282 14.32 6.703 1 95.06 86 SER A CA 1
ATOM 695 C C . SER A 1 86 ? -1.654 12.852 6.879 1 95.06 86 SER A C 1
ATOM 697 O O . SER A 1 86 ? -2.166 12.219 5.953 1 95.06 86 SER A O 1
ATOM 699 N N . LYS A 1 87 ? -1.344 12.289 7.992 1 93.06 87 LYS A N 1
ATOM 700 C CA . LYS A 1 87 ? -1.678 10.906 8.312 1 93.06 87 LYS A CA 1
ATOM 701 C C . LYS A 1 87 ? -3.186 10.672 8.258 1 93.06 87 LYS A C 1
ATOM 703 O O . LYS A 1 87 ? -3.969 11.602 8.461 1 93.06 87 LYS A O 1
ATOM 708 N N . PRO A 1 88 ? -3.529 9.492 8.062 1 92.56 88 PRO A N 1
ATOM 709 C CA . PRO A 1 88 ? -2.727 8.273 7.938 1 92.56 88 PRO A CA 1
ATOM 710 C C . PRO A 1 88 ? -1.998 8.18 6.598 1 92.56 88 PRO A C 1
ATOM 712 O O . PRO A 1 88 ? -2.381 8.852 5.633 1 92.56 88 PRO A O 1
ATOM 715 N N . ASP A 1 89 ? -0.966 7.309 6.598 1 93.38 89 ASP A N 1
ATOM 716 C CA . ASP A 1 89 ? -0.271 7.078 5.336 1 93.38 89 ASP A CA 1
ATOM 717 C C . ASP A 1 89 ? -1.025 6.074 4.469 1 93.38 89 ASP A C 1
ATOM 719 O O . ASP A 1 89 ? -1.951 5.41 4.938 1 93.38 89 ASP A O 1
ATOM 723 N N . THR A 1 90 ? -0.679 6.062 3.168 1 94.81 90 THR A N 1
ATOM 724 C CA . THR A 1 90 ? -1.399 5.266 2.184 1 94.81 90 THR A CA 1
ATOM 725 C C . THR A 1 90 ? -1.373 3.787 2.561 1 94.81 90 THR A C 1
ATOM 727 O O . THR A 1 90 ? -2.379 3.088 2.426 1 94.81 90 THR A O 1
ATOM 730 N N . ASP A 1 91 ? -0.284 3.246 3.098 1 89.44 91 ASP A N 1
ATOM 731 C CA . ASP A 1 91 ? -0.155 1.835 3.449 1 89.44 91 ASP A CA 1
ATOM 732 C C . ASP A 1 91 ? -1.168 1.441 4.523 1 89.44 91 ASP A C 1
ATOM 734 O O . ASP A 1 91 ? -1.789 0.38 4.438 1 89.44 91 ASP A O 1
ATOM 738 N N . ASN A 1 92 ? -1.324 2.311 5.461 1 86.31 92 ASN A N 1
ATOM 739 C CA . ASN A 1 92 ? -2.234 2.047 6.57 1 86.31 92 ASN A CA 1
ATOM 740 C C . ASN A 1 92 ? -3.691 2.055 6.117 1 86.31 92 ASN A C 1
ATOM 742 O O . ASN A 1 92 ? -4.504 1.271 6.609 1 86.31 92 ASN A O 1
ATOM 746 N N . LEU A 1 93 ? -3.918 2.889 5.207 1 92.62 93 LEU A N 1
ATOM 747 C CA . LEU A 1 93 ? -5.273 2.971 4.672 1 92.62 93 LEU A CA 1
ATOM 748 C C . LEU A 1 93 ? -5.617 1.725 3.865 1 92.62 93 LEU A C 1
ATOM 750 O O . LEU A 1 93 ? -6.691 1.144 4.039 1 92.62 93 LEU A O 1
ATOM 754 N N . GLN A 1 94 ? -4.691 1.289 3.129 1 94.75 94 GLN A N 1
ATOM 755 C CA . GLN A 1 94 ? -4.961 0.205 2.189 1 94.75 94 GLN A CA 1
ATOM 756 C C . GLN A 1 94 ? -5.02 -1.142 2.904 1 94.75 94 GLN A C 1
ATOM 758 O O . GLN A 1 94 ? -5.766 -2.035 2.498 1 94.75 94 GLN A O 1
ATOM 763 N N . LYS A 1 95 ? -4.227 -1.274 3.895 1 89.25 95 LYS A N 1
ATOM 764 C CA . LYS A 1 95 ? -4.098 -2.584 4.527 1 89.25 95 LYS A CA 1
ATOM 765 C C . LYS A 1 95 ? -5.449 -3.086 5.031 1 89.25 95 LYS A C 1
ATOM 767 O O . LYS A 1 95 ? -5.887 -4.18 4.664 1 89.25 95 LYS A O 1
ATOM 772 N N . LEU A 1 96 ? -6.082 -2.326 5.91 1 90.94 96 LEU A N 1
ATOM 773 C CA . LEU A 1 96 ? -7.375 -2.744 6.445 1 90.94 96 LEU A CA 1
ATOM 774 C C . LEU A 1 96 ? -8.391 -2.953 5.328 1 90.94 96 LEU A C 1
ATOM 776 O O . LEU A 1 96 ? -9.141 -3.928 5.344 1 90.94 96 LEU A O 1
ATOM 780 N N . LEU A 1 97 ? -8.406 -2.035 4.359 1 95.56 97 LEU A N 1
ATOM 781 C CA . LEU A 1 97 ? -9.352 -2.121 3.254 1 95.56 97 LEU A CA 1
ATOM 782 C C . LEU A 1 97 ? -9.18 -3.428 2.488 1 95.56 97 LEU A C 1
ATOM 784 O O . LEU A 1 97 ? -10.148 -4.145 2.236 1 95.56 97 LEU A O 1
ATOM 788 N N . LYS A 1 98 ? -7.973 -3.709 2.146 1 96 98 LYS A N 1
ATOM 789 C CA . LYS A 1 98 ? -7.711 -4.926 1.382 1 96 98 LYS A CA 1
ATOM 790 C C . LYS A 1 98 ? -8.047 -6.172 2.197 1 96 98 LYS A C 1
ATOM 792 O O . LYS A 1 98 ? -8.547 -7.156 1.655 1 96 98 LYS A O 1
ATOM 797 N N . ASP A 1 99 ? -7.75 -6.121 3.479 1 93.5 99 ASP A N 1
ATOM 798 C CA . ASP A 1 99 ? -8.133 -7.234 4.344 1 93.5 99 ASP A CA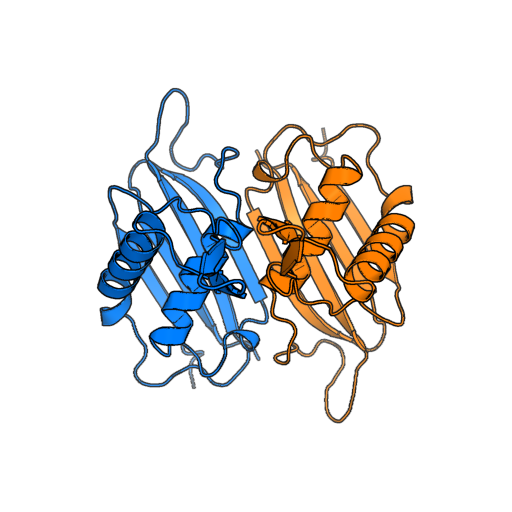 1
ATOM 799 C C . ASP A 1 99 ? -9.641 -7.477 4.293 1 93.5 99 ASP A C 1
ATOM 801 O O . ASP A 1 99 ? -10.094 -8.617 4.141 1 93.5 99 ASP A O 1
ATOM 805 N N . VAL A 1 100 ? -10.336 -6.434 4.449 1 96.25 100 VAL A N 1
ATOM 806 C CA . VAL A 1 100 ? -11.797 -6.523 4.461 1 96.25 100 VAL A CA 1
ATOM 807 C C . VAL A 1 100 ? -12.297 -7.012 3.104 1 96.25 100 VAL A C 1
ATOM 809 O O . VAL A 1 100 ? -13.164 -7.879 3.031 1 96.25 100 VAL A O 1
ATOM 812 N N . MET A 1 101 ? -11.773 -6.492 2.002 1 98.06 101 MET A N 1
ATOM 813 C CA . MET A 1 101 ? -12.188 -6.887 0.66 1 98.06 101 MET A CA 1
ATOM 814 C C . MET A 1 101 ? -11.883 -8.359 0.41 1 98.06 101 MET A C 1
ATOM 816 O O . MET A 1 101 ? -12.648 -9.055 -0.264 1 98.06 101 MET A O 1
ATOM 820 N N . THR A 1 102 ? -10.789 -8.805 0.938 1 97.94 102 THR A N 1
ATOM 821 C CA . THR A 1 102 ? -10.445 -10.219 0.832 1 97.94 102 THR A CA 1
ATOM 822 C C . THR A 1 102 ? -11.445 -11.078 1.604 1 97.94 102 THR A C 1
ATOM 824 O O . THR A 1 102 ? -11.93 -12.094 1.092 1 97.94 102 THR A O 1
ATOM 827 N N . ASP A 1 103 ? -11.75 -10.664 2.785 1 97.5 103 ASP A N 1
ATOM 828 C CA . ASP A 1 103 ? -12.734 -11.367 3.605 1 97.5 103 ASP A CA 1
ATOM 829 C C . ASP A 1 103 ? -14.078 -11.453 2.896 1 97.5 103 ASP A C 1
ATOM 831 O O . ASP A 1 103 ? -14.781 -12.461 3.012 1 97.5 103 ASP A O 1
ATOM 835 N N . LEU A 1 104 ? -14.43 -10.445 2.174 1 98.12 104 LEU A N 1
ATOM 836 C CA . LEU A 1 104 ? -15.719 -10.359 1.485 1 98.12 104 LEU A CA 1
ATOM 837 C C . LEU A 1 104 ? -15.664 -11.07 0.139 1 98.12 104 LEU A C 1
ATOM 839 O O . LEU A 1 104 ? -16.656 -11.102 -0.59 1 98.12 104 LEU A O 1
ATOM 843 N N . ARG A 1 105 ? -14.492 -11.516 -0.284 1 98 105 ARG A N 1
ATOM 844 C CA . ARG A 1 105 ? -14.289 -12.336 -1.475 1 98 105 ARG A CA 1
ATOM 845 C C . ARG A 1 105 ? -14.422 -11.5 -2.744 1 98 105 ARG A C 1
ATOM 847 O O . ARG A 1 105 ? -15.031 -11.945 -3.723 1 98 105 ARG A O 1
ATOM 854 N N . PHE A 1 106 ? -13.984 -10.297 -2.697 1 98.19 106 PHE A N 1
ATOM 855 C CA . PHE A 1 106 ? -13.867 -9.523 -3.932 1 98.19 106 PHE A CA 1
ATOM 856 C C . PHE A 1 106 ? -12.953 -10.234 -4.926 1 98.19 106 PHE A C 1
ATOM 858 O O . PHE A 1 106 ? -13.172 -10.156 -6.137 1 98.19 106 PHE A O 1
ATOM 865 N N . TRP A 1 107 ? -11.992 -10.875 -4.453 1 97.81 107 TRP A N 1
ATOM 866 C CA . TRP A 1 107 ? -11.016 -11.68 -5.191 1 97.81 107 TRP A CA 1
ATOM 867 C C . TRP A 1 107 ? -10.68 -12.953 -4.43 1 97.81 107 TRP A C 1
ATOM 869 O O . TRP A 1 107 ? -10.961 -13.07 -3.234 1 97.81 107 TRP A O 1
ATOM 879 N N . LYS A 1 108 ? -10.094 -13.922 -5.156 1 97.38 108 LYS A N 1
ATOM 880 C CA . LYS A 1 108 ? -9.695 -15.195 -4.551 1 97.38 108 LYS A CA 1
ATOM 881 C C . LYS A 1 108 ? -8.547 -14.992 -3.568 1 97.38 108 LYS A C 1
ATOM 883 O O . LYS A 1 108 ? -8.477 -15.68 -2.543 1 97.38 108 LYS A O 1
ATOM 888 N N . ASP A 1 109 ? -7.695 -14.094 -3.873 1 96.69 109 ASP A N 1
ATOM 889 C CA . ASP A 1 109 ? -6.5 -13.797 -3.092 1 96.69 109 ASP A CA 1
ATOM 890 C C . ASP A 1 109 ? -6.043 -12.352 -3.314 1 96.69 109 ASP A C 1
ATOM 892 O O . ASP A 1 109 ? -6.074 -11.859 -4.441 1 96.69 109 ASP A O 1
ATOM 896 N N . ASP A 1 110 ? -5.602 -11.703 -2.246 1 96.06 110 ASP A N 1
ATOM 897 C CA . ASP A 1 110 ? -5.234 -10.297 -2.406 1 96.06 110 ASP A CA 1
ATOM 898 C C . ASP A 1 110 ? -3.949 -10.156 -3.217 1 96.06 110 ASP A C 1
ATOM 900 O O . ASP A 1 110 ? -3.643 -9.07 -3.721 1 96.06 110 ASP A O 1
ATOM 904 N N . ALA A 1 111 ? -3.176 -11.281 -3.453 1 96.44 111 ALA A N 1
ATOM 905 C CA . ALA A 1 111 ? -1.991 -11.258 -4.309 1 96.44 111 ALA A CA 1
ATOM 906 C C . ALA A 1 111 ? -2.363 -10.953 -5.754 1 96.44 111 ALA A C 1
ATOM 908 O O . ALA A 1 111 ? -1.505 -10.578 -6.559 1 96.44 111 ALA A O 1
ATOM 909 N N . LEU A 1 112 ? -3.666 -11.109 -6.105 1 97.88 112 LEU A N 1
ATOM 910 C CA . LEU A 1 112 ? -4.137 -10.859 -7.461 1 97.88 112 LEU A CA 1
ATOM 911 C C . LEU A 1 112 ? -4.129 -9.367 -7.773 1 97.88 112 LEU A C 1
ATOM 913 O O . LEU A 1 112 ? -4.211 -8.969 -8.938 1 97.88 112 LEU A O 1
ATOM 917 N N . VAL A 1 113 ? -4.102 -8.539 -6.703 1 98.25 113 VAL A N 1
ATOM 918 C CA . VAL A 1 113 ? -3.908 -7.113 -6.934 1 98.25 113 VAL A CA 1
ATOM 919 C C . VAL A 1 113 ? -2.479 -6.855 -7.402 1 98.25 113 VAL A C 1
ATOM 921 O O . VAL A 1 113 ? -1.578 -6.645 -6.586 1 98.25 113 VAL A O 1
ATOM 924 N N . ALA A 1 114 ? -2.326 -6.816 -8.711 1 98.31 114 ALA A N 1
ATOM 925 C CA . ALA A 1 114 ? -1.006 -6.688 -9.32 1 98.31 114 ALA A CA 1
ATOM 926 C C . ALA A 1 114 ? -0.681 -5.227 -9.625 1 98.31 114 ALA A C 1
ATOM 928 O O . ALA A 1 114 ? 0.477 -4.879 -9.867 1 98.31 114 ALA A O 1
ATOM 929 N N . SER A 1 115 ? -1.678 -4.43 -9.703 1 98.44 115 SER A N 1
ATOM 930 C CA . SER A 1 115 ? -1.604 -2.979 -9.82 1 98.44 115 SER A CA 1
ATOM 931 C C . SER A 1 115 ? -2.49 -2.293 -8.781 1 98.44 115 SER A C 1
ATOM 933 O O . SER A 1 115 ? -3.682 -2.592 -8.688 1 98.44 115 SER A O 1
ATOM 935 N N . GLU A 1 116 ? -1.879 -1.494 -7.98 1 98.38 116 GLU A N 1
ATOM 936 C CA . GLU A 1 116 ? -2.598 -0.792 -6.922 1 98.38 116 GLU A CA 1
ATOM 937 C C . GLU A 1 116 ? -2.342 0.711 -6.984 1 98.38 116 GLU A C 1
ATOM 939 O O . GLU A 1 116 ? -1.191 1.149 -7.031 1 98.38 116 GLU A O 1
ATOM 944 N N . ILE A 1 117 ? -3.393 1.485 -7.102 1 98.44 117 ILE A N 1
ATOM 945 C CA . ILE A 1 117 ? -3.34 2.943 -7.102 1 98.44 117 ILE A CA 1
ATOM 946 C C . ILE A 1 117 ? -4.102 3.486 -5.895 1 98.44 117 ILE A C 1
ATOM 948 O O . ILE A 1 117 ? -5.293 3.209 -5.73 1 98.44 117 ILE A O 1
ATOM 952 N N . VAL A 1 118 ? -3.441 4.172 -5.059 1 98.38 118 VAL A N 1
ATOM 953 C CA . VAL A 1 118 ? -4.062 4.734 -3.865 1 98.38 118 VAL A CA 1
ATOM 954 C C . VAL A 1 118 ? -3.775 6.234 -3.789 1 98.38 118 VAL A C 1
ATOM 956 O O . VAL A 1 118 ? -2.623 6.656 -3.898 1 98.38 118 VAL A O 1
ATOM 959 N N . GLU A 1 119 ? -4.781 7.016 -3.623 1 98.5 119 GLU A N 1
ATOM 960 C CA . GLU A 1 119 ? -4.652 8.461 -3.449 1 98.5 119 GLU A CA 1
ATOM 961 C C . GLU A 1 119 ? -5.484 8.945 -2.268 1 98.5 119 GLU A C 1
ATOM 963 O O . GLU A 1 119 ? -6.508 8.352 -1.93 1 98.5 119 GLU A O 1
ATOM 968 N N . LYS A 1 120 ? -5.031 9.961 -1.645 1 98.19 120 LYS A N 1
ATOM 969 C CA . LYS A 1 120 ? -5.789 10.562 -0.547 1 98.19 120 LYS A CA 1
ATOM 970 C C . LYS A 1 120 ? -5.984 12.055 -0.768 1 98.19 120 LYS A C 1
ATOM 972 O O . LYS A 1 120 ? -5.047 12.766 -1.143 1 98.19 120 LYS A O 1
ATOM 977 N N . PHE A 1 121 ? -7.168 12.531 -0.479 1 98.38 121 PHE A N 1
ATOM 978 C CA . PHE A 1 121 ? -7.59 13.891 -0.775 1 98.38 121 PHE A CA 1
ATOM 979 C C . PHE A 1 121 ? -8.352 14.492 0.399 1 98.38 121 PHE A C 1
ATOM 981 O O . PHE A 1 121 ? -8.953 13.758 1.191 1 98.38 121 PHE A O 1
ATOM 988 N N . TRP A 1 122 ? -8.273 15.812 0.424 1 98 122 TRP A N 1
ATOM 989 C CA . TRP A 1 122 ? -9.344 16.562 1.064 1 98 122 TRP A CA 1
ATOM 990 C C . TRP A 1 122 ? -10.539 16.719 0.128 1 98 122 TRP A C 1
ATOM 992 O O . TRP A 1 122 ? -10.367 17 -1.062 1 98 122 TRP A O 1
ATOM 1002 N N . ALA A 1 123 ? -11.672 16.531 0.688 1 98.31 123 ALA A N 1
ATOM 1003 C CA . ALA A 1 123 ? -12.844 16.547 -0.192 1 98.31 123 ALA A CA 1
ATOM 1004 C C . ALA A 1 123 ? -14.062 17.109 0.535 1 98.31 123 ALA A C 1
ATOM 1006 O O . ALA A 1 123 ? -14.25 16.844 1.727 1 98.31 123 ALA A O 1
ATOM 1007 N N . GLU A 1 124 ? -14.906 17.812 -0.179 1 97.56 124 GLU A N 1
ATOM 1008 C CA . GLU A 1 124 ? -16.156 18.312 0.366 1 97.56 124 GLU A CA 1
ATOM 1009 C C . GLU A 1 124 ? -17.125 17.172 0.665 1 97.56 124 GLU A C 1
ATOM 1011 O O . GLU A 1 124 ? -17.891 17.234 1.631 1 97.56 124 GLU A O 1
ATOM 1016 N N . VAL A 1 125 ? -17.141 16.172 -0.171 1 97.5 125 VAL A N 1
ATOM 1017 C CA . VAL A 1 125 ? -17.922 14.953 0.041 1 97.5 125 VAL A CA 1
ATOM 1018 C C . VAL A 1 125 ? -17 13.82 0.472 1 97.5 125 VAL A C 1
ATOM 1020 O O . VAL A 1 125 ? -16.344 13.195 -0.364 1 97.5 125 VAL A O 1
ATOM 1023 N N . PRO A 1 126 ? -16.938 13.531 1.706 1 97.88 126 PRO A N 1
ATOM 1024 C CA . PRO A 1 126 ? -16.016 12.484 2.182 1 97.88 126 PRO A CA 1
ATOM 1025 C C . PRO A 1 126 ? -16.484 11.078 1.82 1 97.88 126 PRO A C 1
ATOM 1027 O O . PRO A 1 126 ? -17.688 10.844 1.661 1 97.88 126 PRO A O 1
ATOM 1030 N N . GLY A 1 127 ? -15.586 10.188 1.64 1 98.12 127 GLY A N 1
ATOM 1031 C CA . GLY A 1 127 ? -15.875 8.812 1.288 1 98.12 127 GLY A CA 1
ATOM 1032 C C . GLY A 1 127 ? -14.695 8.102 0.649 1 98.12 127 GLY A C 1
ATOM 1033 O O . GLY A 1 127 ? -13.555 8.562 0.746 1 98.12 127 GLY A O 1
ATOM 1034 N N . ILE A 1 128 ? -14.953 6.949 0.147 1 98.31 128 ILE A N 1
ATOM 1035 C CA . ILE A 1 128 ? -13.938 6.133 -0.504 1 98.31 128 ILE A CA 1
ATOM 1036 C C . ILE A 1 128 ? -14.406 5.738 -1.902 1 98.31 128 ILE A C 1
ATOM 1038 O O . ILE A 1 128 ? -15.461 5.113 -2.057 1 98.31 128 ILE A O 1
ATOM 1042 N N . PHE A 1 129 ? -13.672 6.18 -2.896 1 98.56 129 PHE A N 1
ATOM 1043 C CA . PHE A 1 129 ? -13.898 5.688 -4.25 1 98.56 129 PHE A CA 1
ATOM 1044 C C . PHE A 1 129 ? -13.094 4.418 -4.508 1 98.56 129 PHE A C 1
ATOM 1046 O O . PHE A 1 129 ? -11.906 4.352 -4.18 1 98.56 129 PHE A O 1
ATOM 1053 N N . ILE A 1 130 ? -13.703 3.393 -5.078 1 98.44 130 ILE A N 1
ATOM 1054 C CA . ILE A 1 130 ? -13.047 2.121 -5.348 1 98.44 130 ILE A CA 1
ATOM 1055 C C . ILE A 1 130 ? -13.359 1.667 -6.77 1 98.44 130 ILE A C 1
ATOM 1057 O O . ILE A 1 130 ? -14.516 1.688 -7.195 1 98.44 130 ILE A O 1
ATOM 1061 N N . ALA A 1 131 ? -12.336 1.332 -7.508 1 98.31 131 ALA A N 1
ATOM 1062 C CA . ALA A 1 131 ? -12.484 0.73 -8.828 1 98.31 131 ALA A CA 1
ATOM 1063 C C . ALA A 1 131 ? -11.578 -0.488 -8.984 1 98.31 131 ALA A C 1
ATOM 1065 O O . ALA A 1 131 ? -10.391 -0.433 -8.648 1 98.31 131 ALA A O 1
ATOM 1066 N N . ILE A 1 132 ? -12.141 -1.573 -9.391 1 98 132 ILE A N 1
ATOM 1067 C CA . ILE A 1 132 ? -11.398 -2.793 -9.68 1 98 132 ILE A CA 1
ATOM 1068 C C . ILE A 1 132 ? -11.5 -3.117 -11.172 1 98 132 ILE A C 1
ATOM 1070 O O . ILE A 1 132 ? -12.602 -3.182 -11.719 1 98 132 ILE A O 1
ATOM 1074 N N . GLU A 1 133 ? -10.398 -3.273 -11.812 1 97 133 GLU A N 1
ATOM 1075 C CA . GLU A 1 133 ? -10.344 -3.598 -13.234 1 97 133 GLU A CA 1
ATOM 1076 C C . GLU A 1 133 ? -9.531 -4.863 -13.484 1 97 133 GLU A C 1
ATOM 1078 O O . GLU A 1 133 ? -8.438 -5.023 -12.93 1 97 133 GLU A O 1
ATOM 1083 N N . GLU A 1 134 ? -10.078 -5.781 -14.273 1 96.5 134 GLU A N 1
ATOM 1084 C CA . GLU A 1 134 ? -9.289 -6.934 -14.695 1 96.5 134 GLU A CA 1
ATOM 1085 C C . GLU A 1 134 ? -8.148 -6.52 -15.617 1 96.5 134 GLU A C 1
ATOM 1087 O O . GLU A 1 134 ? -8.328 -5.652 -16.484 1 96.5 134 GLU A O 1
ATOM 1092 N N . LEU A 1 135 ? -7.059 -7.156 -15.352 1 96.12 135 LEU A N 1
ATOM 1093 C CA . LEU A 1 135 ? -5.895 -6.891 -16.188 1 96.12 135 LEU A CA 1
ATOM 1094 C C . LEU A 1 135 ? -5.648 -8.039 -17.156 1 96.12 135 LEU A C 1
ATOM 1096 O O . LEU A 1 135 ? -6.121 -9.156 -16.938 1 96.12 135 LEU A O 1
ATOM 1100 N N . SER A 1 136 ? -5.109 -7.797 -18.375 1 84.19 136 SER A N 1
ATOM 1101 C CA . SER A 1 136 ? -4.797 -8.797 -19.391 1 84.19 136 SER A CA 1
ATOM 1102 C C . SER A 1 136 ? -3.299 -9.062 -19.469 1 84.19 136 SER A C 1
ATOM 1104 O O . SER A 1 136 ? -2.494 -8.188 -19.125 1 84.19 136 SER A O 1
ATOM 1106 N N . MET B 1 1 ? 9.391 25.734 -12.461 1 32.91 1 MET B N 1
ATOM 1107 C CA . MET B 1 1 ? 10.406 24.766 -12.094 1 32.91 1 MET B CA 1
ATOM 1108 C C . MET B 1 1 ? 9.953 23.344 -12.438 1 32.91 1 MET B C 1
ATOM 1110 O O . MET B 1 1 ? 8.781 23.016 -12.266 1 32.91 1 MET B O 1
ATOM 1114 N N . PHE B 1 2 ? 10.508 22.641 -13.273 1 41.22 2 PHE B N 1
ATOM 1115 C CA . P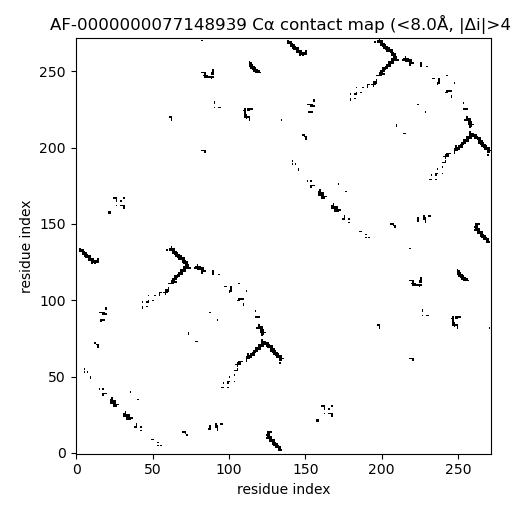HE B 1 2 ? 10.078 21.328 -13.734 1 41.22 2 PHE B CA 1
ATOM 1116 C C . PHE B 1 2 ? 9.828 20.406 -12.547 1 41.22 2 PHE B C 1
ATOM 1118 O O . PHE B 1 2 ? 10.547 20.438 -11.555 1 41.22 2 PHE B O 1
ATOM 1125 N N . PRO B 1 3 ? 8.594 20.031 -12.406 1 52.84 3 PRO B N 1
ATOM 1126 C CA . PRO B 1 3 ? 8.406 19.203 -11.211 1 52.84 3 PRO B CA 1
ATOM 1127 C C . PRO B 1 3 ? 9.578 18.266 -10.945 1 52.84 3 PRO B C 1
ATOM 1129 O O . PRO B 1 3 ? 10.133 17.688 -11.883 1 52.84 3 PRO B O 1
ATOM 1132 N N . VAL B 1 4 ? 10.43 18.578 -9.961 1 57.19 4 VAL B N 1
ATOM 1133 C CA . VAL B 1 4 ? 11.547 17.703 -9.609 1 57.19 4 VAL B CA 1
ATOM 1134 C C . VAL B 1 4 ? 11.102 16.25 -9.664 1 57.19 4 VAL B C 1
ATOM 1136 O O . VAL B 1 4 ? 10.086 15.875 -9.07 1 57.19 4 VAL B O 1
ATOM 1139 N N . LYS B 1 5 ? 11.406 15.609 -10.742 1 84.31 5 LYS B N 1
ATOM 1140 C CA . LYS B 1 5 ? 11.039 14.211 -10.914 1 84.31 5 LYS B CA 1
ATOM 1141 C C . LYS B 1 5 ? 12.25 13.297 -10.703 1 84.31 5 LYS B C 1
ATOM 1143 O O . LYS B 1 5 ? 13.32 13.539 -11.266 1 84.31 5 LYS B O 1
ATOM 1148 N N . THR B 1 6 ? 12.297 12.594 -9.633 1 91.62 6 THR B N 1
ATOM 1149 C CA . THR B 1 6 ? 13.242 11.508 -9.414 1 91.62 6 THR B CA 1
ATOM 1150 C C . THR B 1 6 ? 12.742 10.219 -10.078 1 91.62 6 THR B C 1
ATOM 1152 O O . THR B 1 6 ? 11.633 9.766 -9.805 1 91.62 6 THR B O 1
ATOM 1155 N N . GLU B 1 7 ? 13.539 9.781 -11.023 1 96.06 7 GLU B N 1
ATOM 1156 C CA . GLU B 1 7 ? 13.164 8.547 -11.711 1 96.06 7 GLU B CA 1
ATOM 1157 C C . GLU B 1 7 ? 14.391 7.695 -12.016 1 96.06 7 GLU B C 1
ATOM 1159 O O . GLU B 1 7 ? 15.375 8.188 -12.57 1 96.06 7 GLU B O 1
ATOM 1164 N N . PHE B 1 8 ? 14.312 6.457 -11.609 1 97.56 8 PHE B N 1
ATOM 1165 C CA . PHE B 1 8 ? 15.445 5.566 -11.844 1 97.56 8 PHE B CA 1
ATOM 1166 C C . PHE B 1 8 ? 15.008 4.109 -11.766 1 97.56 8 PHE B C 1
ATOM 1168 O O . PHE B 1 8 ? 13.898 3.809 -11.32 1 97.56 8 PHE B O 1
ATOM 1175 N N . PHE B 1 9 ? 15.891 3.244 -12.289 1 97.56 9 PHE B N 1
ATOM 1176 C CA . PHE B 1 9 ? 15.727 1.799 -12.211 1 97.56 9 PHE B CA 1
ATOM 1177 C C . PHE B 1 9 ? 16.859 1.169 -11.422 1 97.56 9 PHE B C 1
ATOM 1179 O O . PHE B 1 9 ? 18.031 1.467 -11.664 1 97.56 9 PHE B O 1
ATOM 1186 N N . LEU B 1 10 ? 16.5 0.359 -10.445 1 97.12 10 LEU B N 1
ATOM 1187 C CA . LEU B 1 10 ? 17.469 -0.408 -9.656 1 97.12 10 LEU B CA 1
ATOM 1188 C C . LEU B 1 10 ? 17.562 -1.844 -10.164 1 97.12 10 LEU B C 1
ATOM 1190 O O . LEU B 1 10 ? 16.766 -2.697 -9.773 1 97.12 10 LEU B O 1
ATOM 1194 N N . PRO B 1 11 ? 18.578 -2.045 -11.047 1 95.25 11 PRO B N 1
ATOM 1195 C CA . PRO B 1 11 ? 18.734 -3.455 -11.414 1 95.25 11 PRO B CA 1
ATOM 1196 C C . PRO B 1 11 ? 19.109 -4.336 -10.227 1 95.25 11 PRO B C 1
ATOM 1198 O O . PRO B 1 11 ? 19.953 -3.949 -9.398 1 95.25 11 PRO B O 1
ATOM 1201 N N . MET B 1 12 ? 18.406 -5.406 -10.062 1 93.69 12 MET B N 1
ATOM 1202 C CA . MET B 1 12 ? 18.641 -6.355 -8.977 1 93.69 12 MET B CA 1
ATOM 1203 C C . MET B 1 12 ? 18.312 -7.773 -9.414 1 93.69 12 MET B C 1
ATOM 1205 O O . MET B 1 12 ? 17.156 -8.07 -9.734 1 93.69 12 MET B O 1
ATOM 1209 N N . LYS B 1 13 ? 19.281 -8.57 -9.281 1 89.5 13 LYS B N 1
ATOM 1210 C CA . LYS B 1 13 ? 19.016 -9.945 -9.68 1 89.5 13 LYS B CA 1
ATOM 1211 C C . LYS B 1 13 ? 18 -10.602 -8.75 1 89.5 13 LYS B C 1
ATOM 1213 O O . LYS B 1 13 ? 17.094 -11.305 -9.203 1 89.5 13 LYS B O 1
ATOM 1218 N N . LYS B 1 14 ? 18.203 -10.398 -7.5 1 91.88 14 LYS B N 1
ATOM 1219 C CA . LYS B 1 14 ? 17.266 -10.914 -6.512 1 91.88 14 LYS B CA 1
ATOM 1220 C C . LYS B 1 14 ? 16.469 -9.781 -5.863 1 91.88 14 LYS B C 1
ATOM 1222 O O . LYS B 1 14 ? 16.969 -9.109 -4.961 1 91.88 14 LYS B O 1
ATOM 1227 N N . VAL B 1 15 ? 15.266 -9.586 -6.305 1 93.31 15 VAL B N 1
ATOM 1228 C CA . VAL B 1 15 ? 14.375 -8.562 -5.77 1 93.31 15 VAL B CA 1
ATOM 1229 C C . VAL B 1 15 ? 13.867 -8.992 -4.395 1 93.31 15 VAL B C 1
ATOM 1231 O O . VAL B 1 15 ? 13.422 -10.133 -4.215 1 93.31 15 VAL B O 1
ATOM 1234 N N . PRO B 1 16 ? 13.969 -8.117 -3.436 1 89.19 16 PRO B N 1
ATOM 1235 C CA . PRO B 1 16 ? 13.508 -8.5 -2.096 1 89.19 16 PRO B CA 1
ATOM 1236 C C . PRO B 1 16 ? 12.039 -8.898 -2.064 1 89.19 16 PRO B C 1
ATOM 1238 O O . PRO B 1 16 ? 11.203 -8.25 -2.709 1 89.19 16 PRO B O 1
ATOM 1241 N N . THR B 1 17 ? 11.727 -9.961 -1.366 1 85.25 17 THR B N 1
ATOM 1242 C CA . THR B 1 17 ? 10.359 -10.461 -1.235 1 85.25 17 THR B CA 1
ATOM 1243 C C . THR B 1 17 ? 9.953 -10.539 0.233 1 85.25 17 THR B C 1
ATOM 1245 O O . THR B 1 17 ? 8.969 -11.195 0.573 1 85.25 17 THR B O 1
ATOM 1248 N N . VAL B 1 18 ? 10.562 -9.859 1.077 1 75.75 18 VAL B N 1
ATOM 1249 C CA . VAL B 1 18 ? 10.328 -10.008 2.51 1 75.75 18 VAL B CA 1
ATOM 1250 C C . VAL B 1 18 ? 8.945 -9.469 2.871 1 75.75 18 VAL B C 1
ATOM 1252 O O . VAL B 1 18 ? 8.469 -8.516 2.254 1 75.75 18 VAL B O 1
ATOM 1255 N N . THR B 1 19 ? 8.312 -10.25 3.592 1 70.12 19 THR B N 1
ATOM 1256 C CA . THR B 1 19 ? 7.004 -9.898 4.141 1 70.12 19 THR B CA 1
ATOM 1257 C C . THR B 1 19 ? 7.148 -9.328 5.551 1 70.12 19 THR B C 1
ATOM 1259 O O . THR B 1 19 ? 8.055 -9.719 6.293 1 70.12 19 THR B O 1
ATOM 1262 N N . HIS B 1 20 ? 6.582 -8.133 5.527 1 59.56 20 HIS B N 1
ATOM 1263 C CA . HIS B 1 20 ? 6.59 -7.586 6.879 1 59.56 20 HIS B CA 1
ATOM 1264 C C . HIS B 1 20 ? 5.836 -8.492 7.844 1 59.56 20 HIS B C 1
ATOM 1266 O O . HIS B 1 20 ? 4.617 -8.648 7.73 1 59.56 20 HIS B O 1
ATOM 1272 N N . GLN B 1 21 ? 6.625 -9.781 7.941 1 56.03 21 GLN B N 1
ATOM 1273 C CA . GLN B 1 21 ? 5.98 -10.555 9 1 56.03 21 GLN B CA 1
ATOM 1274 C C . GLN B 1 21 ? 5.711 -9.68 10.227 1 56.03 21 GLN B C 1
ATOM 1276 O O . GLN B 1 21 ? 6.543 -8.852 10.602 1 56.03 21 GLN B O 1
ATOM 1281 N N . GLU B 1 22 ? 4.398 -9.289 10.383 1 54.41 22 GLU B N 1
ATOM 1282 C CA . GLU B 1 22 ? 4.184 -8.578 11.641 1 54.41 22 GLU B CA 1
ATOM 1283 C C . GLU B 1 22 ? 5.328 -8.836 12.625 1 54.41 22 GLU B C 1
ATOM 1285 O O . GLU B 1 22 ? 6.082 -9.797 12.461 1 54.41 22 GLU B O 1
ATOM 1290 N N . LYS B 1 23 ? 5.285 -8.516 13.977 1 54.25 23 LYS B N 1
ATOM 1291 C CA . LYS B 1 23 ? 6.176 -8.352 15.117 1 54.25 23 LYS B CA 1
ATOM 1292 C C . LYS B 1 23 ? 6.672 -9.703 15.633 1 54.25 23 LYS B C 1
ATOM 1294 O O . LYS B 1 23 ? 5.883 -10.625 15.82 1 54.25 23 LYS B O 1
ATOM 1299 N N . GLN B 1 24 ? 7.949 -10.047 14.938 1 72.88 24 GLN B N 1
ATOM 1300 C CA . GLN B 1 24 ? 8.484 -11.078 15.82 1 72.88 24 GLN B CA 1
ATOM 1301 C C . GLN B 1 24 ? 8.555 -10.594 17.266 1 72.88 24 GLN B C 1
ATOM 1303 O O . GLN B 1 24 ? 8.992 -9.469 17.516 1 72.88 24 GLN B O 1
ATOM 1308 N N . VAL B 1 25 ? 7.832 -11.383 18 1 80.25 25 VAL B N 1
ATOM 1309 C CA . VAL B 1 25 ? 7.75 -10.992 19.406 1 80.25 25 VAL B CA 1
ATOM 1310 C C . VAL B 1 25 ? 8.258 -12.133 20.281 1 80.25 25 VAL B C 1
ATOM 1312 O O . VAL B 1 25 ? 7.945 -13.297 20.047 1 80.25 25 VAL B O 1
ATOM 1315 N N . LYS B 1 26 ? 9.227 -11.867 21.078 1 81.94 26 LYS B N 1
ATOM 1316 C CA . LYS B 1 26 ? 9.648 -12.797 22.125 1 81.94 26 LYS B CA 1
ATOM 1317 C C . LYS B 1 26 ? 9.422 -12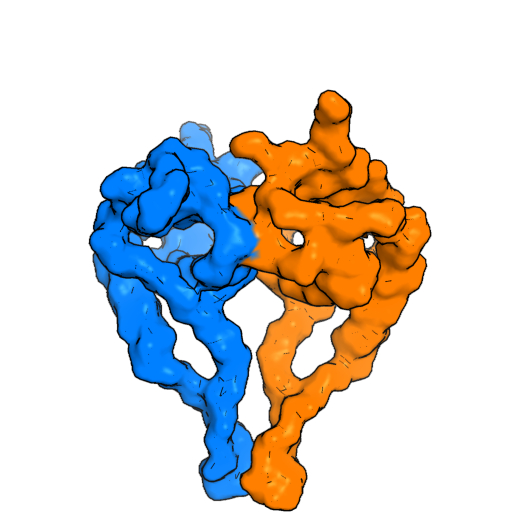.195 23.516 1 81.94 26 LYS B C 1
ATOM 1319 O O . LYS B 1 26 ? 9.297 -10.984 23.656 1 81.94 26 LYS B O 1
ATOM 1324 N N . VAL B 1 27 ? 9.203 -13.133 24.453 1 85.12 27 VAL B N 1
ATOM 1325 C CA . VAL B 1 27 ? 9.023 -12.664 25.828 1 85.12 27 VAL B CA 1
ATOM 1326 C C . VAL B 1 27 ? 10.375 -12.625 26.531 1 85.12 27 VAL B C 1
ATOM 1328 O O . VAL B 1 27 ? 11.078 -13.633 26.609 1 85.12 27 VAL B O 1
ATOM 1331 N N . VAL B 1 28 ? 10.695 -11.414 26.875 1 89.25 28 VAL B N 1
ATOM 1332 C CA . VAL B 1 28 ? 11.914 -11.234 27.656 1 89.25 28 VAL B CA 1
ATOM 1333 C C . VAL B 1 28 ? 11.578 -10.625 29.016 1 89.25 28 VAL B C 1
ATOM 1335 O O . VAL B 1 28 ? 11.086 -9.5 29.094 1 89.25 28 VAL B O 1
ATOM 1338 N N . ASN B 1 29 ? 11.945 -11.406 29.922 1 90.75 29 ASN B N 1
ATOM 1339 C CA . ASN B 1 29 ? 11.664 -10.953 31.281 1 90.75 29 ASN B CA 1
ATOM 1340 C C . ASN B 1 29 ? 10.195 -10.555 31.438 1 90.75 29 ASN B C 1
ATOM 1342 O O . ASN B 1 29 ? 9.891 -9.492 31.969 1 90.75 29 ASN B O 1
ATOM 1346 N N . GLY B 1 30 ? 9.32 -11.219 30.859 1 84.94 30 GLY B N 1
ATOM 1347 C CA . GLY B 1 30 ? 7.887 -11.055 31.047 1 84.94 30 GLY B CA 1
ATOM 1348 C C . GLY B 1 30 ? 7.297 -9.977 30.156 1 84.94 30 GLY B C 1
ATOM 1349 O O . GLY B 1 30 ? 6.098 -9.695 30.234 1 84.94 30 GLY B O 1
ATOM 1350 N N . LYS B 1 31 ? 8.195 -9.43 29.453 1 87.56 31 LYS B N 1
ATOM 1351 C CA . LYS B 1 31 ? 7.719 -8.352 28.578 1 87.56 31 LYS B CA 1
ATOM 1352 C C . LYS B 1 31 ? 7.883 -8.719 27.109 1 87.56 31 LYS B C 1
ATOM 1354 O O . LYS B 1 31 ? 8.875 -9.344 26.734 1 87.56 31 LYS B O 1
ATOM 1359 N N . PRO B 1 32 ? 6.926 -8.336 26.344 1 82.75 32 PRO B N 1
ATOM 1360 C CA . PRO B 1 32 ? 7.082 -8.594 24.906 1 82.75 32 PRO B CA 1
ATOM 1361 C C . PRO B 1 32 ? 8.133 -7.699 24.266 1 82.75 32 PRO B C 1
ATOM 1363 O O . PRO B 1 32 ? 8.148 -6.484 24.484 1 82.75 32 PRO B O 1
ATOM 1366 N N . VAL B 1 33 ? 9.062 -8.336 23.578 1 82.5 33 VAL B N 1
ATOM 1367 C CA . VAL B 1 33 ? 10.102 -7.598 22.875 1 82.5 33 VAL B CA 1
ATOM 1368 C C . VAL B 1 33 ? 10.023 -7.895 21.375 1 82.5 33 VAL B C 1
ATOM 1370 O O . VAL B 1 33 ? 10.086 -9.055 20.969 1 82.5 33 VAL B O 1
ATOM 1373 N N . PHE B 1 34 ? 9.898 -6.727 20.656 1 80.88 34 PHE B N 1
ATOM 1374 C CA . PHE B 1 34 ? 9.836 -6.852 19.203 1 80.88 34 PHE B CA 1
ATOM 1375 C C . PHE B 1 34 ? 11.227 -6.828 18.594 1 80.88 34 PHE B C 1
ATOM 1377 O O . PHE B 1 34 ? 12.094 -6.066 19.047 1 80.88 34 PHE B O 1
ATOM 1384 N N . TYR B 1 35 ? 11.398 -7.82 17.641 1 83.62 35 TYR B N 1
ATOM 1385 C CA . TYR B 1 35 ? 12.68 -7.801 16.938 1 83.62 35 TYR B CA 1
ATOM 1386 C C . TYR B 1 35 ? 12.484 -8.055 15.445 1 83.62 35 TYR B C 1
ATOM 1388 O O . TYR B 1 35 ? 11.516 -8.688 15.039 1 83.62 35 TYR B O 1
ATOM 1396 N N . GLU B 1 36 ? 13.391 -7.473 14.586 1 83.31 36 GLU B N 1
ATOM 1397 C CA . GLU B 1 36 ? 13.375 -7.664 13.133 1 83.31 36 GLU B CA 1
ATOM 1398 C C . GLU B 1 36 ? 14.133 -8.93 12.742 1 83.31 36 GLU B C 1
ATOM 1400 O O . GLU B 1 36 ? 15.289 -9.117 13.125 1 83.31 36 GLU B O 1
ATOM 1405 N N . PRO B 1 37 ? 13.445 -9.719 12.023 1 85.81 37 PRO B N 1
ATOM 1406 C CA . PRO B 1 37 ? 14.148 -10.906 11.547 1 85.81 37 PRO B CA 1
ATOM 1407 C C . PRO B 1 37 ? 15.352 -10.57 10.656 1 85.81 37 PRO B C 1
ATOM 1409 O O . PRO B 1 37 ? 15.383 -9.5 10.047 1 85.81 37 PRO B O 1
ATOM 1412 N N . ASP B 1 38 ? 16.312 -11.508 10.641 1 87.56 38 ASP B N 1
ATOM 1413 C CA . ASP B 1 38 ? 17.547 -11.297 9.898 1 87.56 38 ASP B CA 1
ATOM 1414 C C . ASP B 1 38 ? 17.266 -11.055 8.414 1 87.56 38 ASP B C 1
ATOM 1416 O O . ASP B 1 38 ? 17.938 -10.242 7.773 1 87.56 38 ASP B O 1
ATOM 1420 N N . LYS B 1 39 ? 16.312 -11.75 7.902 1 87.88 39 LYS B N 1
ATOM 1421 C CA . LYS B 1 39 ? 15.977 -11.594 6.488 1 87.88 39 LYS B CA 1
ATOM 1422 C C . LYS B 1 39 ? 15.484 -10.18 6.191 1 87.88 39 LYS B C 1
ATOM 1424 O O . LYS B 1 39 ? 15.789 -9.617 5.137 1 87.88 39 LYS B O 1
ATOM 1429 N N . LEU B 1 40 ? 14.773 -9.68 7.105 1 89.62 40 LEU B N 1
ATOM 1430 C CA . LEU B 1 40 ? 14.266 -8.32 6.949 1 89.62 40 LEU B CA 1
ATOM 1431 C C . LEU B 1 40 ? 15.406 -7.305 7.023 1 89.62 40 LEU B C 1
ATOM 1433 O O . LEU B 1 40 ? 15.445 -6.359 6.23 1 89.62 40 LEU B O 1
ATOM 1437 N N . LYS B 1 41 ? 16.234 -7.516 7.91 1 91.06 41 LYS B N 1
ATOM 1438 C CA . LYS B 1 41 ? 17.406 -6.645 8.039 1 91.06 41 LYS B CA 1
ATOM 1439 C C . LYS B 1 41 ? 18.234 -6.656 6.758 1 91.06 41 LYS B C 1
ATOM 1441 O O . LYS B 1 41 ? 18.719 -5.609 6.312 1 91.06 41 LYS B O 1
ATOM 1446 N N . ALA B 1 42 ? 18.406 -7.773 6.273 1 92.69 42 ALA B N 1
ATOM 1447 C CA . ALA B 1 42 ? 19.188 -7.91 5.051 1 92.69 42 ALA B CA 1
ATOM 1448 C C . ALA B 1 42 ? 18.516 -7.199 3.881 1 92.69 42 ALA B C 1
ATOM 1450 O O . ALA B 1 42 ? 19.188 -6.543 3.078 1 92.69 42 ALA B O 1
ATOM 1451 N N . ALA B 1 43 ? 17.234 -7.34 3.729 1 93 43 ALA B N 1
ATOM 1452 C CA . ALA B 1 43 ? 16.469 -6.664 2.676 1 93 43 ALA B CA 1
ATOM 1453 C C . ALA B 1 43 ? 16.578 -5.148 2.811 1 93 43 ALA B C 1
ATOM 1455 O O . ALA B 1 43 ? 16.766 -4.441 1.815 1 93 43 ALA B O 1
ATOM 1456 N N . ARG B 1 44 ? 16.5 -4.758 4.039 1 94.44 44 ARG B N 1
ATOM 1457 C CA . ARG B 1 44 ? 16.641 -3.332 4.312 1 94.44 44 ARG B CA 1
ATOM 1458 C C . ARG B 1 44 ? 18.016 -2.828 3.879 1 94.44 44 ARG B C 1
ATOM 1460 O O . ARG B 1 44 ? 18.125 -1.813 3.188 1 94.44 44 ARG B O 1
ATOM 1467 N N . ALA B 1 45 ? 19 -3.539 4.312 1 95.31 45 ALA B N 1
ATOM 1468 C CA . ALA B 1 45 ? 20.375 -3.148 3.977 1 95.31 45 ALA B CA 1
ATOM 1469 C C . ALA B 1 45 ? 20.578 -3.111 2.465 1 95.31 45 ALA B C 1
ATOM 1471 O O . ALA B 1 45 ? 21.219 -2.197 1.941 1 95.31 45 ALA B O 1
ATOM 1472 N N . LYS B 1 46 ? 20.062 -4.035 1.81 1 95.25 46 LYS B N 1
ATOM 1473 C CA . LYS B 1 46 ? 20.188 -4.109 0.357 1 95.25 46 LYS B CA 1
ATOM 1474 C C . LYS B 1 46 ? 19.516 -2.916 -0.314 1 95.25 46 LYS B C 1
ATOM 1476 O O . LYS B 1 46 ? 20.109 -2.277 -1.189 1 95.25 46 LYS B O 1
ATOM 1481 N N . LEU B 1 47 ? 18.312 -2.623 0.075 1 96.38 47 LEU B N 1
ATOM 1482 C CA . LEU B 1 47 ? 17.594 -1.488 -0.489 1 96.38 47 LEU B CA 1
ATOM 1483 C C . LEU B 1 47 ? 18.328 -0.181 -0.199 1 96.38 47 LEU B C 1
ATOM 1485 O O . LEU B 1 47 ? 18.453 0.673 -1.079 1 96.38 47 LEU B O 1
ATOM 1489 N N . GLN B 1 48 ? 18.781 -0.101 1.026 1 97.31 48 GLN B N 1
ATOM 1490 C CA . GLN B 1 48 ? 19.5 1.109 1.409 1 97.31 48 GLN B CA 1
ATOM 1491 C C . GLN B 1 48 ? 20.719 1.331 0.514 1 97.31 48 GLN B C 1
ATOM 1493 O O . GLN B 1 48 ? 20.938 2.439 0.024 1 97.31 48 GLN B O 1
ATOM 1498 N N . ALA B 1 49 ? 21.453 0.287 0.322 1 96.69 49 ALA B N 1
ATOM 1499 C CA . ALA B 1 49 ? 22.672 0.379 -0.475 1 96.69 49 ALA B CA 1
ATOM 1500 C 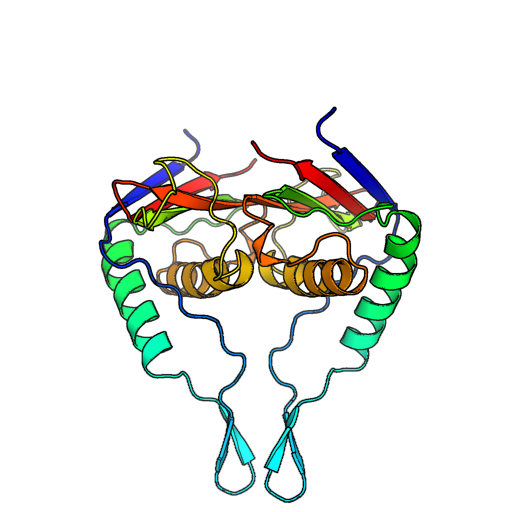C . ALA B 1 49 ? 22.359 0.787 -1.912 1 96.69 49 ALA B C 1
ATOM 1502 O O . ALA B 1 49 ? 23.078 1.61 -2.498 1 96.69 49 ALA B O 1
ATOM 1503 N N . HIS B 1 50 ? 21.328 0.314 -2.477 1 96.31 50 HIS B N 1
ATOM 1504 C CA . HIS B 1 50 ? 20.984 0.568 -3.871 1 96.31 50 HIS B CA 1
ATOM 1505 C C . HIS B 1 50 ? 20.359 1.947 -4.043 1 96.31 50 HIS B C 1
ATOM 1507 O O . HIS B 1 50 ? 20.516 2.584 -5.086 1 96.31 50 HIS B O 1
ATOM 1513 N N . LEU B 1 51 ? 19.656 2.43 -3.051 1 97.38 51 LEU B N 1
ATOM 1514 C CA . LEU B 1 51 ? 18.875 3.658 -3.162 1 97.38 51 LEU B CA 1
ATOM 1515 C C . LEU B 1 51 ? 19.734 4.875 -2.826 1 97.38 51 LEU B C 1
ATOM 1517 O O . LEU B 1 51 ? 19.391 6 -3.197 1 97.38 51 LEU B O 1
ATOM 1521 N N . ALA B 1 52 ? 20.812 4.707 -2.158 1 96.81 52 ALA B N 1
ATOM 1522 C CA . ALA B 1 52 ? 21.594 5.785 -1.564 1 96.81 52 ALA B CA 1
ATOM 1523 C C . ALA B 1 52 ? 22.031 6.797 -2.623 1 96.81 52 ALA B C 1
ATOM 1525 O O . ALA B 1 52 ? 22 8.008 -2.379 1 96.81 52 ALA B O 1
ATOM 1526 N N . LYS B 1 53 ? 22.375 6.359 -3.762 1 95.56 53 LYS B N 1
ATOM 1527 C CA . LYS B 1 53 ? 22.938 7.242 -4.777 1 95.56 53 LYS B CA 1
ATOM 1528 C C . LYS B 1 53 ? 21.859 8.062 -5.465 1 95.56 53 LYS B C 1
ATOM 1530 O O . LYS B 1 53 ? 22.156 8.992 -6.219 1 95.56 53 LYS B O 1
ATOM 1535 N N . TYR B 1 54 ? 20.641 7.773 -5.215 1 96.5 54 TYR B N 1
ATOM 1536 C CA . TYR B 1 54 ? 19.547 8.453 -5.906 1 96.5 54 TYR B CA 1
ATOM 1537 C C . TYR B 1 54 ? 18.828 9.422 -4.973 1 96.5 54 TYR B C 1
ATOM 1539 O O . TYR B 1 54 ? 17.844 10.055 -5.359 1 96.5 54 TYR B O 1
ATOM 1547 N N . VAL B 1 55 ? 19.281 9.5 -3.748 1 96.31 55 VAL B N 1
ATOM 1548 C CA . VAL B 1 55 ? 18.672 10.398 -2.781 1 96.31 55 VAL B CA 1
ATOM 1549 C C . VAL B 1 55 ? 18.766 11.836 -3.287 1 96.31 55 VAL B C 1
ATOM 1551 O O . VAL B 1 55 ? 19.828 12.297 -3.689 1 96.31 55 VAL B O 1
ATOM 1554 N N . PRO B 1 56 ? 17.656 12.508 -3.35 1 95.56 56 PRO B N 1
ATOM 1555 C CA . PRO B 1 56 ? 17.703 13.898 -3.805 1 95.56 56 PRO B CA 1
ATOM 1556 C C . PRO B 1 56 ? 18.516 14.797 -2.867 1 95.56 56 PRO B C 1
ATOM 1558 O O . PRO B 1 56 ? 18.656 14.492 -1.682 1 95.56 56 PRO B O 1
ATOM 1561 N N . ASP B 1 57 ? 19.031 15.906 -3.395 1 94.56 57 ASP B N 1
ATOM 1562 C CA . ASP B 1 57 ? 19.797 16.859 -2.6 1 94.56 57 ASP B CA 1
ATOM 1563 C C . ASP B 1 57 ? 18.969 17.391 -1.433 1 94.56 57 ASP B C 1
ATOM 1565 O O . ASP B 1 57 ? 19.484 17.547 -0.321 1 94.56 57 ASP B O 1
ATOM 1569 N N . LYS B 1 58 ? 17.734 17.688 -1.762 1 95.88 58 LYS B N 1
ATOM 1570 C CA . LYS B 1 58 ? 16.781 18.094 -0.737 1 95.88 58 LYS B CA 1
ATOM 1571 C C . LYS B 1 58 ? 15.57 17.156 -0.718 1 95.88 58 LYS B C 1
ATOM 1573 O O . LYS B 1 58 ? 15.039 16.797 -1.771 1 95.88 58 LYS B O 1
ATOM 1578 N N . PRO B 1 59 ? 15.141 16.812 0.504 1 97.19 59 PRO B N 1
ATOM 1579 C CA . PRO B 1 59 ? 13.938 15.977 0.577 1 97.19 59 PRO B CA 1
ATOM 1580 C C . PRO B 1 59 ? 12.695 16.672 0.031 1 97.19 59 PRO B C 1
ATOM 1582 O O . PRO B 1 59 ? 12.617 17.906 0.054 1 97.19 59 PRO B O 1
ATOM 1585 N N . TYR B 1 60 ? 11.852 15.906 -0.524 1 96.88 60 TYR B N 1
ATOM 1586 C CA . TYR B 1 60 ? 10.547 16.453 -0.885 1 96.88 60 TYR B CA 1
ATOM 1587 C C . TYR B 1 60 ? 9.805 16.953 0.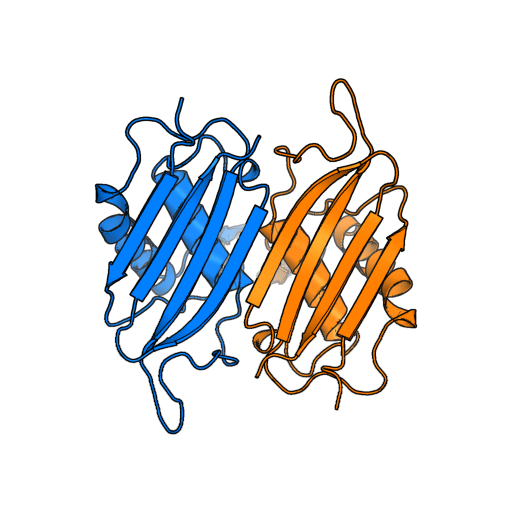347 1 96.88 60 TYR B C 1
ATOM 1589 O O . TYR B 1 60 ? 9.844 16.312 1.403 1 96.88 60 TYR B O 1
ATOM 1597 N N . THR B 1 61 ? 9.109 18.062 0.218 1 96.62 61 THR B N 1
ATOM 1598 C CA . THR B 1 61 ? 8.438 18.641 1.375 1 96.62 61 THR B CA 1
ATOM 1599 C C . THR B 1 61 ? 6.945 18.828 1.102 1 96.62 61 THR B C 1
ATOM 1601 O O . THR B 1 61 ? 6.188 19.203 1.995 1 96.62 61 THR B O 1
ATOM 1604 N N . GLY B 1 62 ? 6.453 18.625 -0.101 1 96.25 62 GLY B N 1
ATOM 1605 C CA . GLY B 1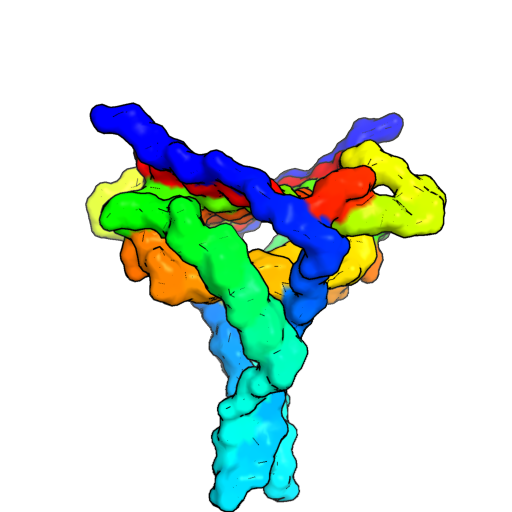 62 ? 5.051 18.672 -0.484 1 96.25 62 GLY B CA 1
ATOM 1606 C C . GLY B 1 62 ? 4.516 17.344 -0.962 1 96.25 62 GLY B C 1
ATOM 1607 O O . GLY B 1 62 ? 5.219 16.328 -0.914 1 96.25 62 GLY B O 1
ATOM 1608 N N . PRO B 1 63 ? 3.307 17.359 -1.363 1 97.44 63 PRO B N 1
ATOM 1609 C CA . PRO B 1 63 ? 2.717 16.094 -1.823 1 97.44 63 PRO B CA 1
ATOM 1610 C C . PRO B 1 63 ? 3.463 15.492 -3.01 1 97.44 63 PRO B C 1
ATOM 1612 O O . PRO B 1 63 ? 3.895 16.219 -3.908 1 97.44 63 PRO B O 1
ATOM 1615 N N . VAL B 1 64 ? 3.59 14.18 -2.965 1 98.12 64 VAL B N 1
ATOM 1616 C CA . VAL B 1 64 ? 4.27 13.523 -4.074 1 98.12 64 VAL B CA 1
ATOM 1617 C C . VAL B 1 64 ? 3.471 12.305 -4.523 1 98.12 64 VAL B C 1
ATOM 1619 O O . VAL B 1 64 ? 2.666 11.766 -3.758 1 98.12 64 VAL B O 1
ATOM 1622 N N . ARG B 1 65 ? 3.678 11.992 -5.773 1 98.25 65 ARG B N 1
ATOM 1623 C CA . ARG B 1 65 ? 3.307 10.68 -6.297 1 98.25 65 ARG B CA 1
ATOM 1624 C C . ARG B 1 65 ? 4.508 9.742 -6.34 1 98.25 65 ARG B C 1
ATOM 1626 O O . ARG B 1 65 ? 5.555 10.094 -6.891 1 98.25 65 ARG B O 1
ATOM 1633 N N . LEU B 1 66 ? 4.379 8.625 -5.684 1 98.38 66 LEU B N 1
ATOM 1634 C CA . LEU B 1 66 ? 5.375 7.562 -5.754 1 98.38 66 LEU B CA 1
ATOM 1635 C C . LEU B 1 66 ? 4.902 6.438 -6.664 1 98.38 66 LEU B C 1
ATOM 1637 O O . LEU B 1 66 ? 3.922 5.754 -6.359 1 98.38 66 LEU B O 1
ATOM 1641 N N . MET B 1 67 ? 5.531 6.238 -7.785 1 98.5 67 MET B N 1
ATOM 1642 C CA . MET B 1 67 ? 5.273 5.109 -8.68 1 98.5 67 MET B CA 1
ATOM 1643 C C . MET B 1 67 ? 6.395 4.078 -8.586 1 98.5 67 MET B C 1
ATOM 1645 O O . MET B 1 67 ? 7.566 4.414 -8.773 1 98.5 67 MET B O 1
ATOM 1649 N N . VAL B 1 68 ? 6.02 2.873 -8.266 1 98.38 68 VAL B N 1
ATOM 1650 C CA . VAL B 1 68 ? 7 1.797 -8.156 1 98.38 68 VAL B CA 1
ATOM 1651 C C . VAL B 1 68 ? 6.562 0.609 -9.008 1 98.38 68 VAL B C 1
ATOM 1653 O O . VAL B 1 68 ? 5.414 0.173 -8.938 1 98.38 68 VAL B O 1
ATOM 1656 N N . LYS B 1 69 ? 7.465 0.117 -9.836 1 98.56 69 LYS B N 1
ATOM 1657 C CA . LYS B 1 69 ? 7.27 -1.142 -10.547 1 98.56 69 LYS B CA 1
ATOM 1658 C C . LYS B 1 69 ? 8.266 -2.199 -10.078 1 98.56 69 LYS B C 1
ATOM 1660 O O . LYS B 1 69 ? 9.477 -2.039 -10.242 1 98.56 69 LYS B O 1
ATOM 1665 N N . TRP B 1 70 ? 7.75 -3.176 -9.445 1 98.19 70 TRP B N 1
ATOM 1666 C CA . TRP B 1 70 ? 8.555 -4.312 -9.016 1 98.19 70 TRP B CA 1
ATOM 1667 C C . TRP B 1 70 ? 8.664 -5.352 -10.133 1 98.19 70 TRP B C 1
ATOM 1669 O O . TRP B 1 70 ? 7.66 -5.934 -10.547 1 98.19 70 TRP B O 1
ATOM 1679 N N . CYS B 1 71 ? 9.812 -5.613 -10.555 1 98.44 71 CYS B N 1
ATOM 1680 C CA . CYS B 1 71 ? 10.062 -6.539 -11.656 1 98.44 71 CYS B CA 1
ATOM 1681 C C . CYS B 1 71 ? 10.758 -7.801 -11.156 1 98.44 71 CYS B C 1
ATOM 1683 O O . CYS B 1 71 ? 11.953 -7.773 -10.859 1 98.44 71 CYS B O 1
ATOM 1685 N N . PHE B 1 72 ? 10.07 -8.859 -11.117 1 97.69 72 PHE B N 1
ATOM 1686 C CA . PHE B 1 72 ? 10.609 -10.148 -10.688 1 97.69 72 PHE B CA 1
ATOM 1687 C C . PHE B 1 72 ? 11.094 -10.961 -11.875 1 97.69 72 PHE B C 1
ATOM 1689 O O . PHE B 1 72 ? 10.531 -10.859 -12.969 1 97.69 72 PHE B O 1
ATOM 1696 N N . PRO B 1 73 ? 12.102 -11.742 -11.656 1 97.19 73 PRO B N 1
ATOM 1697 C CA . PRO B 1 73 ? 12.594 -12.523 -12.797 1 97.19 73 PRO B CA 1
ATOM 1698 C C . PRO B 1 73 ? 11.555 -13.5 -13.336 1 97.19 73 PRO B C 1
ATOM 1700 O O . PRO B 1 73 ? 10.812 -14.109 -12.562 1 97.19 73 PRO B O 1
ATOM 1703 N N . VAL B 1 74 ? 11.555 -13.656 -14.633 1 96.5 74 VAL B N 1
ATOM 1704 C CA . VAL B 1 74 ? 10.617 -14.547 -15.305 1 96.5 74 VAL B CA 1
ATOM 1705 C C . VAL B 1 74 ? 10.891 -15.992 -14.898 1 96.5 74 VAL B C 1
ATOM 1707 O O . VAL B 1 74 ? 12.047 -16.438 -14.906 1 96.5 74 VAL B O 1
ATOM 1710 N N . THR B 1 75 ? 9.906 -16.688 -14.492 1 93.94 75 THR B N 1
ATOM 1711 C CA . THR B 1 75 ? 10.008 -18.109 -14.18 1 93.94 75 THR B CA 1
ATOM 1712 C C . THR B 1 75 ? 8.875 -18.891 -14.836 1 93.94 75 THR B C 1
ATOM 1714 O O . THR B 1 75 ? 7.816 -18.344 -15.125 1 93.94 75 THR B O 1
ATOM 1717 N N . GLY B 1 76 ? 9.156 -20.156 -15.148 1 94.81 76 GLY B N 1
ATOM 1718 C CA . GLY B 1 76 ? 8.125 -21.031 -15.68 1 94.81 76 GLY B CA 1
ATOM 1719 C C . GLY B 1 76 ? 7.566 -20.562 -17.016 1 94.81 76 GLY B C 1
ATOM 1720 O O . GLY B 1 76 ? 8.32 -20.297 -17.953 1 94.81 76 GLY B O 1
ATOM 1721 N N . LYS B 1 77 ? 6.199 -20.375 -17.047 1 96.25 77 LYS B N 1
ATOM 1722 C CA . LYS B 1 77 ? 5.508 -20.078 -18.297 1 96.25 77 LYS B CA 1
ATOM 1723 C C . LYS B 1 77 ? 5.238 -18.578 -18.422 1 96.25 77 LYS B C 1
ATOM 1725 O O . LYS B 1 77 ? 4.582 -18.141 -19.375 1 96.25 77 LYS B O 1
ATOM 1730 N N . HIS B 1 78 ? 5.711 -17.875 -17.5 1 97.06 78 HIS B N 1
ATOM 1731 C CA . HIS B 1 78 ? 5.43 -16.453 -17.516 1 97.06 78 HIS B CA 1
ATOM 1732 C C . HIS B 1 78 ? 6.246 -15.742 -18.594 1 97.06 78 HIS B C 1
ATOM 1734 O O . HIS B 1 78 ? 7.277 -16.25 -19.031 1 97.06 78 HIS B O 1
ATOM 1740 N N . LYS B 1 79 ? 5.695 -14.555 -19.062 1 97.25 79 LYS B N 1
ATOM 1741 C CA . LYS B 1 79 ? 6.352 -13.766 -20.109 1 97.25 79 LYS B CA 1
ATOM 1742 C C . LYS B 1 79 ? 6.785 -12.398 -19.578 1 97.25 79 LYS B C 1
ATOM 1744 O O . LYS B 1 79 ? 6.219 -11.898 -18.609 1 97.25 79 LYS B O 1
ATOM 1749 N N . ASN B 1 80 ? 7.738 -11.852 -20.266 1 97.81 80 ASN B N 1
ATOM 1750 C CA . ASN B 1 80 ? 8.195 -10.5 -19.938 1 97.81 80 ASN B CA 1
ATOM 1751 C C . ASN B 1 80 ? 7.047 -9.5 -19.969 1 97.81 80 ASN B C 1
ATOM 1753 O O . ASN B 1 80 ? 6.324 -9.414 -20.969 1 97.81 80 ASN B O 1
ATOM 1757 N N . GLY B 1 81 ? 6.871 -8.758 -18.891 1 97.56 81 GLY B N 1
ATOM 1758 C CA . GLY B 1 81 ? 5.852 -7.719 -18.844 1 97.56 81 GLY B CA 1
ATOM 1759 C C . GLY B 1 81 ? 4.523 -8.211 -18.297 1 97.56 81 GLY B C 1
ATOM 1760 O O . GLY B 1 81 ? 3.592 -7.426 -18.109 1 97.56 81 GLY B O 1
ATOM 1761 N N . GLU B 1 82 ? 4.512 -9.555 -18.062 1 98.12 82 GLU B N 1
ATOM 1762 C CA . GLU B 1 82 ? 3.289 -10.125 -17.5 1 98.12 82 GLU B CA 1
ATOM 1763 C C . GLU B 1 82 ? 3.104 -9.703 -16.047 1 98.12 82 GLU B C 1
ATOM 1765 O O . GLU B 1 82 ? 4.059 -9.703 -15.266 1 98.12 82 GLU B O 1
ATOM 1770 N N . TYR B 1 83 ? 1.845 -9.297 -15.695 1 98.38 83 TYR B N 1
ATOM 1771 C CA . TYR B 1 83 ? 1.554 -8.992 -14.297 1 98.38 83 TYR B CA 1
ATOM 1772 C C . TYR B 1 83 ? 1.791 -10.211 -13.422 1 98.38 83 TYR B C 1
ATOM 1774 O O . TYR B 1 83 ? 1.425 -11.336 -13.789 1 98.38 83 TYR B O 1
ATOM 1782 N N . LYS B 1 84 ? 2.434 -9.969 -12.336 1 97.62 84 LYS B N 1
ATOM 1783 C CA . LYS B 1 84 ? 2.684 -11.039 -11.367 1 97.62 84 LYS B CA 1
ATOM 1784 C C . LYS B 1 84 ? 1.573 -11.109 -10.328 1 97.62 84 LYS B C 1
ATOM 1786 O O . LYS B 1 84 ? 1.227 -10.094 -9.711 1 97.62 84 LYS B O 1
ATOM 1791 N N . THR B 1 85 ? 1.034 -12.266 -10.102 1 96.88 85 THR B N 1
ATOM 1792 C CA . THR B 1 85 ? -0.111 -12.398 -9.203 1 96.88 85 THR B CA 1
ATOM 1793 C C . THR B 1 85 ? 0.233 -13.281 -8.008 1 96.88 85 THR B C 1
ATOM 1795 O O . THR B 1 85 ? -0.633 -13.594 -7.188 1 96.88 85 THR B O 1
ATOM 1798 N N . SER B 1 86 ? 1.434 -13.727 -7.941 1 95.06 86 SER B N 1
ATOM 1799 C CA . SER B 1 86 ? 1.878 -14.484 -6.777 1 95.06 86 SER B CA 1
ATOM 1800 C C . SER B 1 86 ? 2.475 -13.562 -5.715 1 95.06 86 SER B C 1
ATOM 1802 O O . SER B 1 86 ? 2.752 -12.391 -5.984 1 95.06 86 SER B O 1
ATOM 1804 N N . LYS B 1 87 ? 2.605 -14.055 -4.531 1 93 87 LYS B N 1
ATOM 1805 C CA . LYS B 1 87 ? 3.199 -13.297 -3.432 1 93 87 LYS B CA 1
ATOM 1806 C C . LYS B 1 87 ? 4.633 -12.891 -3.758 1 93 87 LYS B C 1
ATOM 1808 O O . LYS B 1 87 ? 5.312 -13.555 -4.539 1 93 87 LYS B O 1
ATOM 1813 N N . PRO B 1 88 ? 5.062 -11.891 -3.119 1 92.56 88 PRO B N 1
ATOM 1814 C CA . PRO B 1 88 ? 4.43 -11.078 -2.074 1 92.56 88 PRO B CA 1
ATOM 1815 C C . PRO B 1 88 ? 3.344 -10.156 -2.617 1 92.56 88 PRO B C 1
ATOM 1817 O O . PRO B 1 88 ? 3.322 -9.859 -3.814 1 92.56 88 PRO B O 1
ATOM 1820 N N . ASP B 1 89 ? 2.48 -9.695 -1.673 1 93.38 89 ASP B N 1
ATOM 1821 C CA . ASP B 1 89 ? 1.475 -8.727 -2.08 1 93.38 89 ASP B CA 1
ATOM 1822 C C . ASP B 1 89 ? 2.059 -7.312 -2.119 1 93.38 89 ASP B C 1
ATOM 1824 O O . ASP B 1 89 ? 3.166 -7.082 -1.629 1 93.38 89 ASP B O 1
ATOM 1828 N N . THR B 1 90 ? 1.337 -6.414 -2.809 1 94.81 90 THR B N 1
ATOM 1829 C CA . THR B 1 90 ? 1.828 -5.062 -3.057 1 94.81 90 THR B CA 1
ATOM 1830 C C . THR B 1 90 ? 2.121 -4.344 -1.744 1 94.81 90 THR B C 1
ATOM 1832 O O . THR B 1 90 ? 3.121 -3.633 -1.63 1 94.81 90 THR B O 1
ATOM 1835 N N . ASP B 1 91 ? 1.333 -4.523 -0.687 1 89.31 91 ASP B N 1
ATOM 1836 C CA . ASP B 1 91 ? 1.513 -3.848 0.595 1 89.31 91 ASP B CA 1
ATOM 1837 C C . ASP B 1 91 ? 2.848 -4.223 1.231 1 89.31 91 ASP B C 1
ATOM 1839 O O . ASP B 1 91 ? 3.555 -3.363 1.759 1 89.31 91 ASP B O 1
ATOM 1843 N N . ASN B 1 92 ? 3.168 -5.477 1.125 1 86.19 92 ASN B N 1
ATOM 1844 C CA . ASN B 1 92 ? 4.398 -5.98 1.722 1 86.19 92 ASN B CA 1
ATOM 1845 C C . ASN B 1 92 ? 5.633 -5.457 0.993 1 86.19 92 ASN B C 1
ATOM 1847 O O . ASN B 1 92 ? 6.66 -5.184 1.617 1 86.19 92 ASN B O 1
ATOM 1851 N N . LEU B 1 93 ? 5.449 -5.309 -0.234 1 92.62 93 LEU B N 1
ATOM 1852 C CA . LEU B 1 93 ? 6.551 -4.793 -1.038 1 92.62 93 LEU B CA 1
ATOM 1853 C C . LEU B 1 93 ? 6.805 -3.318 -0.73 1 92.62 93 LEU B C 1
ATOM 1855 O O . LEU B 1 93 ? 7.949 -2.91 -0.534 1 92.62 93 LEU B O 1
ATOM 1859 N N . GLN B 1 94 ? 5.762 -2.607 -0.585 1 94.69 94 GLN B N 1
ATOM 1860 C CA . GLN B 1 94 ? 5.879 -1.158 -0.463 1 94.69 94 GLN B CA 1
ATOM 1861 C C . GLN B 1 94 ? 6.336 -0.758 0.937 1 94.69 94 GLN B C 1
ATOM 1863 O O . GLN B 1 94 ? 7.035 0.243 1.106 1 94.69 94 GLN B O 1
ATOM 1868 N N . LYS B 1 95 ? 5.922 -1.501 1.896 1 89.12 95 LYS B N 1
ATOM 1869 C CA . LYS B 1 95 ? 6.164 -1.086 3.273 1 89.12 95 LYS B CA 1
ATOM 1870 C C . LYS B 1 95 ? 7.656 -0.921 3.545 1 89.12 95 LYS B C 1
ATOM 1872 O O . LYS B 1 95 ? 8.102 0.146 3.975 1 89.12 95 LYS B O 1
ATOM 1877 N N . LEU B 1 96 ? 8.43 -1.976 3.336 1 90.88 96 LEU B N 1
ATOM 1878 C CA . LEU B 1 96 ? 9.867 -1.9 3.584 1 90.88 96 LEU B CA 1
ATOM 1879 C C . LEU B 1 96 ? 10.508 -0.813 2.73 1 90.88 96 LEU B C 1
ATOM 1881 O O . LEU B 1 96 ? 11.352 -0.057 3.215 1 90.88 96 LEU B O 1
ATOM 1885 N N . LEU B 1 97 ? 10.109 -0.742 1.466 1 95.5 97 LEU B N 1
ATOM 1886 C CA . LEU B 1 97 ? 10.672 0.246 0.553 1 95.5 97 LEU B CA 1
ATOM 1887 C C . LEU B 1 97 ? 10.445 1.66 1.077 1 95.5 97 LEU B C 1
ATOM 1889 O O . LEU B 1 97 ? 11.383 2.459 1.142 1 95.5 97 LEU B O 1
ATOM 1893 N N . LYS B 1 98 ? 9.25 1.934 1.435 1 95.94 98 LYS B N 1
ATOM 1894 C CA . LYS B 1 98 ? 8.938 3.273 1.922 1 95.94 98 LYS B CA 1
ATOM 1895 C C . LYS B 1 98 ? 9.672 3.572 3.225 1 95.94 98 LYS B C 1
ATOM 1897 O O . LYS B 1 98 ? 10.109 4.699 3.451 1 95.94 98 LYS B O 1
ATOM 1902 N N . ASP B 1 99 ? 9.773 2.57 4.078 1 93.5 99 ASP B N 1
ATOM 1903 C CA . ASP B 1 99 ? 10.547 2.748 5.301 1 93.5 99 ASP B CA 1
ATOM 1904 C C . ASP B 1 99 ? 11.984 3.154 4.984 1 93.5 99 ASP B C 1
ATOM 1906 O O . ASP B 1 99 ? 12.516 4.094 5.578 1 93.5 99 ASP B O 1
ATOM 1910 N N . VAL B 1 100 ? 12.555 2.436 4.113 1 96.19 100 VAL B N 1
ATOM 1911 C CA . VAL B 1 100 ? 13.945 2.686 3.744 1 96.19 100 VAL B CA 1
ATOM 1912 C C . VAL B 1 100 ? 14.07 4.066 3.104 1 96.19 100 VAL B C 1
ATOM 1914 O O . VAL B 1 100 ? 14.984 4.824 3.42 1 96.19 100 VAL B O 1
ATOM 1917 N N . MET B 1 101 ? 13.164 4.438 2.209 1 98 101 MET B N 1
ATOM 1918 C CA . MET B 1 101 ? 13.203 5.734 1.538 1 98 101 MET B CA 1
ATOM 1919 C C . MET B 1 101 ? 13.039 6.871 2.541 1 98 101 MET B C 1
ATOM 1921 O O . MET B 1 101 ? 13.648 7.93 2.389 1 98 101 MET B O 1
ATOM 1925 N N . THR B 1 102 ? 12.234 6.637 3.52 1 97.94 102 THR B N 1
ATOM 1926 C CA . THR B 1 102 ? 12.07 7.621 4.582 1 97.94 102 THR B CA 1
ATOM 1927 C C . THR B 1 102 ? 13.367 7.781 5.375 1 97.94 102 THR B C 1
ATOM 1929 O O . THR B 1 102 ? 13.805 8.898 5.641 1 97.94 102 THR B O 1
ATOM 1932 N N . ASP B 1 103 ? 13.953 6.695 5.707 1 97.5 103 ASP B N 1
ATOM 1933 C CA . ASP B 1 103 ? 15.227 6.711 6.426 1 97.5 103 ASP B CA 1
ATOM 1934 C C . ASP B 1 103 ? 16.297 7.469 5.637 1 97.5 103 ASP B C 1
ATOM 1936 O O . ASP B 1 103 ? 17.125 8.156 6.223 1 97.5 103 ASP B O 1
ATOM 1940 N N . LEU B 1 104 ? 16.266 7.352 4.359 1 98.12 104 LEU B N 1
ATOM 1941 C CA . LEU B 1 104 ? 17.25 7.961 3.479 1 98.12 104 LEU B CA 1
ATOM 1942 C C . LEU B 1 104 ? 16.891 9.406 3.176 1 98.12 104 LEU B C 1
ATOM 1944 O O . LEU B 1 104 ? 17.609 10.094 2.449 1 98.12 104 LEU B O 1
ATOM 1948 N N . ARG B 1 105 ? 15.711 9.859 3.605 1 97.94 105 ARG B N 1
ATOM 1949 C CA . ARG B 1 105 ? 15.273 11.25 3.521 1 97.94 105 ARG B CA 1
ATOM 1950 C C . ARG B 1 105 ? 14.898 11.617 2.09 1 97.94 105 ARG B C 1
ATOM 1952 O O . ARG B 1 105 ? 15.242 12.703 1.617 1 97.94 105 ARG B O 1
ATOM 1959 N N . PHE B 1 106 ? 14.336 10.711 1.372 1 98.12 106 PHE B N 1
ATOM 1960 C CA . PHE B 1 106 ? 13.742 11.062 0.087 1 98.12 106 PHE B CA 1
ATOM 1961 C C . PHE B 1 106 ? 12.68 12.141 0.261 1 98.12 106 PHE B C 1
ATOM 1963 O O . PHE B 1 106 ? 12.5 12.992 -0.612 1 98.12 106 PHE B O 1
ATOM 1970 N N . TRP B 1 107 ? 12.016 12.102 1.307 1 97.81 107 TRP B N 1
ATOM 1971 C CA . TRP B 1 107 ? 10.984 13.039 1.729 1 97.81 107 TRP B CA 1
ATOM 1972 C C . TRP B 1 107 ? 11.07 13.312 3.227 1 97.81 107 TRP B C 1
ATOM 1974 O O . TRP B 1 107 ? 11.719 12.562 3.963 1 97.81 107 TRP B O 1
ATOM 1984 N N . LYS B 1 108 ? 10.422 14.414 3.658 1 97.44 108 LYS B N 1
ATOM 1985 C CA . LYS B 1 108 ? 10.406 14.781 5.074 1 97.44 108 LYS B CA 1
ATOM 1986 C C . LYS B 1 108 ? 9.594 13.773 5.887 1 97.44 108 LYS B C 1
ATOM 1988 O O . LYS B 1 108 ? 9.93 13.484 7.039 1 97.44 108 LYS B O 1
ATOM 1993 N N . ASP B 1 109 ? 8.578 13.273 5.305 1 96.69 109 ASP B N 1
ATOM 1994 C CA . ASP B 1 109 ? 7.645 12.344 5.934 1 96.69 109 ASP B CA 1
ATOM 1995 C C . ASP B 1 109 ? 6.949 11.469 4.891 1 96.69 109 ASP B C 1
ATOM 1997 O O . ASP B 1 109 ? 6.566 11.953 3.822 1 96.69 109 ASP B O 1
ATOM 2001 N N . ASP B 1 110 ? 6.777 10.188 5.211 1 96.12 110 ASP B N 1
ATOM 2002 C CA . ASP B 1 110 ? 6.188 9.305 4.203 1 96.12 110 ASP B CA 1
ATOM 2003 C C . ASP B 1 110 ? 4.707 9.625 3.996 1 96.12 110 ASP B C 1
ATOM 2005 O O . ASP B 1 110 ? 4.117 9.219 2.994 1 96.12 110 ASP B O 1
ATOM 2009 N N . ALA B 1 111 ? 4.062 10.438 4.902 1 96.38 111 ALA B N 1
ATOM 2010 C CA . ALA B 1 111 ? 2.684 10.883 4.723 1 96.38 111 ALA B CA 1
ATOM 2011 C C . ALA B 1 111 ? 2.553 11.781 3.492 1 96.38 111 ALA B C 1
ATOM 2013 O O . ALA B 1 111 ? 1.447 12 2.992 1 96.38 111 ALA B O 1
ATOM 2014 N N . LEU B 1 112 ? 3.689 12.32 2.988 1 97.88 112 LEU B N 1
ATOM 2015 C CA . LEU B 1 112 ? 3.682 13.203 1.826 1 97.88 112 LEU B CA 1
ATOM 2016 C C . LEU B 1 112 ? 3.373 12.422 0.553 1 97.88 112 LEU B C 1
ATOM 2018 O O . LEU B 1 112 ? 3.041 13.008 -0.478 1 97.88 112 LEU B O 1
ATOM 2022 N N . VAL B 1 113 ? 3.557 11.086 0.627 1 98.19 113 VAL B N 1
ATOM 2023 C CA . VAL B 1 113 ? 3.104 10.258 -0.489 1 98.19 113 VAL B CA 1
ATOM 2024 C C . VAL B 1 113 ? 1.577 10.234 -0.527 1 98.19 113 VAL B C 1
ATOM 2026 O O . VAL B 1 113 ? 0.948 9.391 0.109 1 98.19 113 VAL B O 1
ATOM 2029 N N . ALA B 1 114 ? 1.033 11.133 -1.314 1 98.31 114 ALA B N 1
ATOM 2030 C CA . ALA B 1 114 ? -0.415 11.305 -1.384 1 98.31 114 ALA B CA 1
ATOM 2031 C C . ALA B 1 114 ? -1.013 10.492 -2.527 1 98.31 114 ALA B C 1
ATOM 2033 O O . ALA B 1 114 ? -2.225 10.273 -2.576 1 98.31 114 ALA B O 1
ATOM 2034 N N . SER B 1 115 ? -0.211 10.148 -3.465 1 98.44 115 SER B N 1
ATOM 2035 C CA . SER B 1 115 ? -0.516 9.242 -4.566 1 98.44 115 SER B CA 1
ATOM 2036 C C . SER B 1 115 ? 0.54 8.148 -4.691 1 98.44 115 SER B C 1
ATOM 2038 O O . SER B 1 115 ? 1.734 8.438 -4.785 1 98.44 115 SER B O 1
ATOM 2040 N N . GLU B 1 116 ? 0.101 6.941 -4.578 1 98.38 116 GLU B N 1
ATOM 2041 C CA . GLU B 1 116 ? 1.005 5.797 -4.648 1 98.38 116 GLU B CA 1
ATOM 2042 C C . GLU B 1 116 ? 0.542 4.793 -5.695 1 98.38 116 GLU B C 1
ATOM 2044 O O . GLU B 1 116 ? -0.616 4.367 -5.688 1 98.38 116 GLU B O 1
ATOM 2049 N N . ILE B 1 117 ? 1.387 4.5 -6.652 1 98.38 117 ILE B N 1
ATOM 2050 C CA . ILE B 1 117 ? 1.137 3.51 -7.691 1 98.38 117 ILE B CA 1
ATOM 2051 C C . ILE B 1 117 ? 2.15 2.373 -7.578 1 98.38 117 ILE B C 1
ATOM 2053 O O . ILE B 1 117 ? 3.361 2.604 -7.633 1 98.38 117 ILE B O 1
ATOM 2057 N N . VAL B 1 118 ? 1.694 1.215 -7.355 1 98.31 118 VAL B N 1
ATOM 2058 C CA . VAL B 1 118 ? 2.57 0.057 -7.219 1 98.31 118 VAL B CA 1
ATOM 2059 C C . VAL B 1 118 ? 2.119 -1.049 -8.172 1 98.31 118 VAL B C 1
ATOM 2061 O O . VAL B 1 118 ? 0.939 -1.41 -8.195 1 98.31 118 VAL B O 1
ATOM 2064 N N . GLU B 1 119 ? 3.012 -1.57 -8.938 1 98.5 119 GLU B N 1
ATOM 2065 C CA . GLU B 1 119 ? 2.748 -2.691 -9.836 1 98.5 119 GLU B CA 1
ATOM 2066 C C . GLU B 1 119 ? 3.824 -3.764 -9.711 1 98.5 119 GLU B C 1
ATOM 2068 O O . GLU B 1 119 ? 4.973 -3.463 -9.375 1 98.5 119 GLU B O 1
ATOM 2073 N N . LYS B 1 120 ? 3.445 -4.969 -9.922 1 98.19 120 LYS B N 1
ATOM 2074 C CA . LYS B 1 120 ? 4.41 -6.062 -9.906 1 98.19 120 LYS B CA 1
ATOM 2075 C C . LYS B 1 120 ? 4.328 -6.891 -11.188 1 98.19 120 LYS B C 1
ATOM 2077 O O . LYS B 1 120 ? 3.232 -7.227 -11.648 1 98.19 120 LYS B O 1
ATOM 2082 N N . PHE B 1 121 ? 5.477 -7.254 -11.711 1 98.38 121 PHE B N 1
ATOM 2083 C CA . PHE B 1 121 ? 5.594 -7.902 -13.008 1 98.38 121 PHE B CA 1
ATOM 2084 C C . PHE B 1 121 ? 6.594 -9.055 -12.953 1 98.38 121 PHE B C 1
ATOM 2086 O O . PHE B 1 121 ? 7.5 -9.055 -12.117 1 98.38 121 PHE B O 1
ATOM 2093 N N . TRP B 1 122 ? 6.359 -9.977 -13.867 1 98 122 TRP B N 1
ATOM 2094 C CA . TRP B 1 122 ? 7.461 -10.805 -14.344 1 98 122 TRP B CA 1
ATOM 2095 C C . TRP B 1 122 ? 8.281 -10.062 -15.398 1 98 122 TRP B C 1
ATOM 2097 O O . TRP B 1 122 ? 7.719 -9.414 -16.281 1 98 122 TRP B O 1
ATOM 2107 N N . ALA B 1 123 ? 9.531 -10.18 -15.266 1 98.25 123 ALA B N 1
ATOM 2108 C CA . ALA B 1 123 ? 10.359 -9.398 -16.188 1 98.25 123 ALA B CA 1
ATOM 2109 C C . ALA B 1 123 ? 11.664 -10.125 -16.5 1 98.25 123 ALA B C 1
ATOM 2111 O O . ALA B 1 123 ? 12.242 -10.797 -15.641 1 98.25 123 ALA B O 1
ATOM 2112 N N . GLU B 1 124 ? 12.141 -9.992 -17.719 1 97.5 124 GLU B N 1
ATOM 2113 C CA . GLU B 1 124 ? 13.422 -10.555 -18.125 1 97.5 124 GLU B CA 1
ATOM 2114 C C . GLU B 1 124 ? 14.586 -9.867 -17.406 1 97.5 124 GLU B C 1
ATOM 2116 O O . GLU B 1 124 ? 15.586 -10.508 -17.094 1 97.5 124 GLU B O 1
ATOM 2121 N N . VAL B 1 125 ? 14.469 -8.57 -17.203 1 97.44 125 VAL B N 1
ATOM 2122 C CA . VAL B 1 125 ? 15.43 -7.797 -16.422 1 97.44 125 VAL B CA 1
ATOM 2123 C C . VAL B 1 125 ? 14.844 -7.465 -15.055 1 97.44 125 VAL B C 1
ATOM 2125 O O . VAL B 1 125 ? 14.047 -6.535 -14.922 1 97.44 125 VAL B O 1
ATOM 2128 N N . PRO B 1 126 ? 15.219 -8.172 -14.07 1 97.88 126 PRO B N 1
ATOM 2129 C CA . PRO B 1 126 ? 14.641 -7.938 -12.742 1 97.88 126 PRO B CA 1
ATOM 2130 C C . PRO B 1 126 ? 15.164 -6.664 -12.086 1 97.88 126 PRO B C 1
ATOM 2132 O O . PRO B 1 126 ? 16.281 -6.223 -12.383 1 97.88 126 PRO B O 1
ATOM 2135 N N . GLY B 1 127 ? 14.375 -6.055 -11.266 1 98.12 127 GLY B N 1
ATOM 2136 C CA . GLY B 1 127 ? 14.727 -4.828 -10.562 1 98.12 127 GLY B CA 1
ATOM 2137 C C . GLY B 1 127 ? 13.516 -4.051 -10.086 1 98.12 127 GLY B C 1
ATOM 2138 O O . GLY B 1 127 ? 12.414 -4.594 -10.008 1 98.12 127 GLY B O 1
ATOM 2139 N N . ILE B 1 128 ? 13.766 -2.867 -9.656 1 98.25 128 ILE B N 1
ATOM 2140 C CA . ILE B 1 128 ? 12.719 -1.982 -9.156 1 98.25 128 ILE B CA 1
ATOM 2141 C C . ILE B 1 128 ? 12.797 -0.639 -9.875 1 98.25 128 ILE B C 1
ATOM 2143 O O . ILE B 1 128 ? 13.82 0.039 -9.836 1 98.25 128 ILE B O 1
ATOM 2147 N N . PHE B 1 129 ? 11.734 -0.321 -10.586 1 98.44 129 PHE B N 1
ATOM 2148 C CA . PHE B 1 129 ? 11.602 1.023 -11.133 1 98.44 129 PHE B CA 1
ATOM 2149 C C . PHE B 1 129 ? 10.938 1.956 -10.133 1 98.44 129 PHE B C 1
ATOM 2151 O O . PHE B 1 129 ? 9.93 1.602 -9.523 1 98.44 129 PHE B O 1
ATOM 2158 N N . ILE B 1 130 ? 11.477 3.152 -9.922 1 98.38 130 ILE B N 1
ATOM 2159 C CA . ILE B 1 130 ? 10.938 4.117 -8.969 1 98.38 130 ILE B CA 1
ATOM 2160 C C . ILE B 1 130 ? 10.859 5.496 -9.617 1 98.38 130 ILE B C 1
ATOM 2162 O O . ILE B 1 130 ? 11.82 5.949 -10.25 1 98.38 130 ILE B O 1
ATOM 2166 N N . ALA B 1 131 ? 9.727 6.125 -9.531 1 98.25 131 ALA B N 1
ATOM 2167 C CA . ALA B 1 131 ? 9.547 7.512 -9.961 1 98.25 131 ALA B CA 1
ATOM 2168 C C . ALA B 1 131 ? 8.812 8.32 -8.891 1 98.25 131 ALA B C 1
ATOM 2170 O O . ALA B 1 131 ? 7.789 7.879 -8.359 1 98.25 131 ALA B O 1
ATOM 2171 N N . ILE B 1 132 ? 9.375 9.422 -8.523 1 97.88 132 ILE B N 1
ATOM 2172 C CA . ILE B 1 132 ? 8.75 10.352 -7.594 1 97.88 132 ILE B CA 1
ATOM 2173 C C . ILE B 1 132 ? 8.445 11.664 -8.305 1 97.88 132 ILE B C 1
ATOM 2175 O O . ILE B 1 132 ? 9.32 12.258 -8.938 1 97.88 132 ILE B O 1
ATOM 2179 N N . GLU B 1 133 ? 7.23 12.086 -8.258 1 96.88 133 GLU B N 1
ATOM 2180 C CA . GLU B 1 133 ? 6.785 13.328 -8.883 1 96.88 133 GLU B CA 1
ATOM 2181 C C . GLU B 1 133 ? 6.105 14.242 -7.875 1 96.88 133 GLU B C 1
ATOM 2183 O O . GLU B 1 133 ? 5.258 13.805 -7.094 1 96.88 133 GLU B O 1
ATOM 2188 N N . GLU B 1 134 ? 6.52 15.516 -7.859 1 96.25 134 GLU B N 1
ATOM 2189 C CA . GLU B 1 134 ? 5.801 16.484 -7.039 1 96.25 134 GLU B CA 1
ATOM 2190 C C . GLU B 1 134 ? 4.391 16.719 -7.578 1 96.25 134 GLU B C 1
ATOM 2192 O O . GLU B 1 134 ? 4.188 16.797 -8.789 1 96.25 134 GLU B O 1
ATOM 2197 N N . LEU B 1 135 ? 3.52 16.812 -6.617 1 96.06 135 LEU B N 1
ATOM 2198 C CA . LEU B 1 135 ? 2.131 17.078 -6.98 1 96.06 135 LEU B CA 1
ATOM 2199 C C . LEU B 1 135 ? 1.762 18.531 -6.684 1 96.06 135 LEU B C 1
ATOM 2201 O O . LEU B 1 135 ? 2.418 19.188 -5.875 1 96.06 135 LEU B O 1
ATOM 2205 N N . SER B 1 136 ? 0.887 19.156 -7.473 1 83.94 136 SER B N 1
ATOM 2206 C CA . SER B 1 136 ? 0.432 20.531 -7.293 1 83.94 136 SER B CA 1
ATOM 2207 C C . SER B 1 136 ? -0.972 20.578 -6.699 1 83.94 136 SER B C 1
ATOM 2209 O O . SER B 1 136 ? -1.753 19.641 -6.871 1 83.94 136 SER B O 1
#

pLDDT: mean 91.53, std 11.57, range [32.91, 98.62]

Radius of gyration: 19.16 Å; Cα contacts (8 Å, |Δi|>4): 587; chains: 2; bounding box: 46×47×53 Å

Sequence (272 aa):
MFPVKTEFFLPMKKVPTVTHQEKQVKVVNGKPVFYEPDKLKAARAKLQAHLAKYVPDKPYTGPVRLMVKWCFPVTGKHKNGEYKTSKPDTDNLQKLLKDVMTDLRFWKDDALVASEIVEKFWAEVPGIFIAIEELSMFPVKTEFFLPMKKVPTVTHQEKQVKVVNGKPVFYEPDKLKAARAKLQAHLAKYVPDKPYTGPVRLMVKWCFPVTGKHKNGEYKTSKPDTDNLQKLLKDVMTDLRFWKDDALVASEIVEKFWAEVPGIFIAIEELS

Secondary structure (DSSP, 8-state):
----EEEEEEE-SS---------EEEEETTEEEEE--HHHHHHHHHHHHHHGGG--SS-B-S-EEEEEEEEEEP-TT--TTPBP-SSSPHHHHHHHHHHHHHHTTSBS-GGGEEEEEEEEEEESS-EEEEEEEE--/----EEEEEEE-SS-------S-EEEEETTEEEEE--HHHHHHHHHHHHHHGGG--SS-B-S-EEEEEEEEEEP-TT--TTPBP-SSSPHHHHHHHHHHHHHHTTSBS-GGGEEEEEEEEEEESS-EEEEEEEE--

Foldseek 3Di:
DPFPKQWDWQFDQDQQQDFCPDFPWDQDPNDTDGDDDPSLVVNLVVLLVRCLVRQDPAAAEAAKAKEKEFEHEDDDPFDAPAFDDDDDDQCRNVPSNLVSSVVSRNHVDSVSHPHYHYTYYYHNGGTMIIMMGHDD/DAFPKQWDWQFDQDQQQDFPPDFPWDQDPNDTDGDDDPSLVVNLVVLLVRCLVRQDPAAAEAAKAKAKEFEHEDDDPFDAPAFDDDDDDQCRNVPSNLVSSVVSRNHVDSVSHPHYHYTYYYHNGGTMIIMMGHDD

Nearest PDB structures (foldseek):
  1q8r-assembly1_A  TM=6.762E-01  e=9.464E-08  Escherichia coli
  2h8e-assembly1_A  TM=6.910E-01  e=2.684E-07  Escherichia coli
  1q8r-assembly1_B  TM=7.801E-01  e=1.558E-06  Escherichia coli
  2h8c-assembly2_C  TM=7.336E-01  e=1.775E-06  Escherichia coli
  2h8c-assembly2_D  TM=7.385E-01  e=6.121E-06  Escherichia coli